Protein AF-A0A0F9VB77-F1 (afdb_monomer)

Foldseek 3Di:
DDPVPPDDDLDLEEEAEQVLPDDVVVCVVCVVSNVVNVHDYHYDHDHDPCGPVVVVQVVLVVDPVHDHDDDDQQNCADPVRHGPQDPVNVVCCLVVVPPLVVLVVCVVVVHADEQEADADDCVVDDVVRVVSLVSSVVSCVVSVHQYQSHLCVVQLPDPVQADPVSGHGDPVSVVSSCVSCCVRVVVSVPPD

Secondary structure (DSSP, 8-state):
--GGG--S---SEEEEETGGGS-THHHHHHHHHHHHTT-EEEEE----TTSHHHHHHHHHHT-TTS------GGG-B-TTS-BSS-HHHHHHHHHSSSHHHHHHHHHHTT---EEE--PPPGGG-HHHHHHHHHHHHHHHHHHT-EEES-TTTTTTT-GGGB-TTSSSB-TTTHHHHHHHHHHHHHHHH---

Mean predicted aligned error: 13.97 Å

Solvent-accessible surface area (backbone atoms only — not comparable to full-atom values): 11690 Å² total; per-residue (Å²): 135,68,76,91,70,69,78,67,89,82,54,51,61,48,77,36,73,45,44,48,77,47,70,70,62,59,52,68,65,46,48,59,50,22,61,75,60,73,30,50,75,46,76,51,61,70,60,61,79,86,38,71,36,32,54,49,53,57,49,31,71,74,31,91,93,40,88,69,84,86,84,48,70,94,67,43,54,45,99,87,69,46,58,74,65,42,73,63,55,56,48,46,55,60,60,67,51,52,58,60,59,51,50,52,54,38,48,75,71,70,44,87,56,73,47,75,32,64,81,65,69,73,93,70,38,69,72,56,40,50,54,54,44,51,49,48,53,50,52,26,61,74,70,72,40,46,72,43,71,50,50,52,67,94,33,74,84,39,70,90,23,30,37,98,84,66,78,46,70,32,81,78,23,49,63,55,35,47,63,59,42,41,80,66,49,49,75,71,66,66,82,121

Structure (mmCIF, N/CA/C/O backbone):
data_AF-A0A0F9VB77-F1
#
_entry.id   AF-A0A0F9VB77-F1
#
loop_
_atom_site.group_PDB
_atom_site.id
_atom_site.type_symbol
_atom_site.label_atom_id
_atom_site.label_alt_id
_atom_site.label_comp_id
_atom_site.label_asym_id
_atom_site.label_entity_id
_atom_site.label_seq_id
_atom_site.pdbx_PDB_ins_code
_atom_site.Cartn_x
_atom_site.Cartn_y
_atom_site.Cartn_z
_atom_site.occupancy
_atom_site.B_iso_or_equiv
_atom_site.auth_seq_id
_atom_site.auth_comp_id
_atom_site.auth_asym_id
_atom_site.auth_atom_id
_atom_site.pdbx_PDB_model_num
ATOM 1 N N . ASP A 1 1 ? -1.406 22.426 -48.520 1.00 52.97 1 ASP A N 1
ATOM 2 C CA . ASP A 1 1 ? -0.959 21.203 -47.827 1.00 52.97 1 ASP A CA 1
ATOM 3 C C . ASP A 1 1 ? -2.079 20.182 -47.782 1.00 52.97 1 ASP A C 1
ATOM 5 O O . ASP A 1 1 ? -3.185 20.521 -47.379 1.00 52.97 1 ASP A O 1
ATOM 9 N N . ASN A 1 2 ? -1.829 18.977 -48.301 1.00 48.00 2 ASN A N 1
ATOM 10 C CA . ASN A 1 2 ? -2.809 17.894 -48.367 1.00 48.00 2 ASN A CA 1
ATOM 11 C C . ASN A 1 2 ? -2.728 17.064 -47.078 1.00 48.00 2 ASN A C 1
ATOM 13 O O . ASN A 1 2 ? -1.786 16.291 -46.905 1.00 48.00 2 ASN A O 1
ATOM 17 N N . ILE A 1 3 ? -3.694 17.236 -46.175 1.00 57.00 3 ILE A N 1
ATOM 18 C CA . ILE A 1 3 ? -3.722 16.553 -44.874 1.00 57.00 3 ILE A CA 1
ATOM 19 C C . ILE A 1 3 ? -3.749 15.019 -45.007 1.00 57.00 3 ILE A C 1
ATOM 21 O O . ILE A 1 3 ? -3.210 14.326 -44.148 1.00 57.00 3 ILE A O 1
ATOM 25 N N . ASP A 1 4 ? -4.233 14.495 -46.139 1.00 55.38 4 ASP A N 1
ATOM 26 C CA . ASP A 1 4 ? -4.278 13.058 -46.437 1.00 55.38 4 ASP A CA 1
ATOM 27 C C . ASP A 1 4 ? -2.903 12.458 -46.800 1.00 55.38 4 ASP A C 1
ATOM 29 O O . ASP A 1 4 ? -2.774 11.248 -46.974 1.00 55.38 4 ASP A O 1
ATOM 33 N N . THR A 1 5 ? -1.851 13.284 -46.904 1.00 54.75 5 THR A N 1
ATOM 34 C CA . THR A 1 5 ? -0.459 12.830 -47.120 1.00 54.75 5 THR A CA 1
ATOM 35 C C . THR A 1 5 ? 0.353 12.693 -45.832 1.00 54.75 5 THR A C 1
ATOM 37 O O . THR A 1 5 ? 1.486 12.211 -45.873 1.00 54.75 5 THR A O 1
ATOM 40 N N . ILE A 1 6 ? -0.213 13.060 -44.678 1.00 51.28 6 ILE A N 1
ATOM 41 C CA . ILE A 1 6 ? 0.422 12.858 -43.371 1.00 51.28 6 ILE A CA 1
ATOM 42 C C . ILE A 1 6 ? 0.204 11.397 -42.953 1.00 51.28 6 ILE A C 1
ATOM 44 O O . ILE A 1 6 ? -0.645 11.076 -42.124 1.00 51.28 6 ILE A O 1
ATOM 48 N N . VAL A 1 7 ? 0.957 10.479 -43.558 1.00 56.72 7 VAL A N 1
ATOM 49 C CA . VAL A 1 7 ? 1.027 9.087 -43.099 1.00 56.72 7 VAL A CA 1
ATOM 50 C C . VAL A 1 7 ? 2.143 8.949 -42.070 1.00 56.72 7 VAL A C 1
ATOM 52 O O . VAL A 1 7 ? 3.323 9.042 -42.395 1.00 56.72 7 VAL A O 1
ATOM 55 N N . GLY A 1 8 ? 1.728 8.702 -40.825 1.00 63.09 8 GLY A N 1
ATOM 56 C CA . GLY A 1 8 ? 2.589 8.515 -39.660 1.00 63.09 8 GLY A CA 1
ATOM 57 C C . GLY A 1 8 ? 2.908 9.829 -38.951 1.00 63.09 8 GLY A C 1
ATOM 58 O O . GLY A 1 8 ? 3.544 10.721 -39.506 1.00 63.09 8 GLY A O 1
ATOM 59 N N . THR A 1 9 ? 2.519 9.947 -37.679 1.00 64.19 9 THR A N 1
ATOM 60 C CA . THR A 1 9 ? 3.229 10.863 -36.787 1.00 64.19 9 THR A CA 1
ATOM 61 C C . THR A 1 9 ? 4.680 10.396 -36.789 1.00 64.19 9 THR A C 1
ATOM 63 O O . THR A 1 9 ? 4.942 9.226 -36.518 1.00 64.19 9 THR A O 1
ATOM 66 N N . ASN A 1 10 ? 5.618 11.275 -37.148 1.00 78.25 10 ASN A N 1
ATOM 67 C CA . ASN A 1 10 ? 7.047 10.979 -37.092 1.00 78.25 10 ASN A CA 1
ATOM 68 C C . ASN A 1 10 ? 7.649 11.609 -35.829 1.00 78.25 10 ASN A C 1
ATOM 70 O O . ASN A 1 10 ? 8.340 12.626 -35.921 1.00 78.25 10 ASN A O 1
ATOM 74 N N . PRO A 1 11 ? 7.299 11.121 -34.622 1.00 88.06 11 PRO A N 1
ATOM 75 C CA . PRO A 1 11 ? 7.684 11.794 -33.403 1.00 88.06 11 PRO A CA 1
ATOM 76 C C . PRO A 1 11 ? 9.199 11.708 -33.209 1.00 88.06 11 PRO A C 1
ATOM 78 O O . PRO A 1 11 ? 9.821 10.655 -33.350 1.00 88.06 11 PRO A O 1
ATOM 81 N N . VAL A 1 12 ? 9.774 12.844 -32.833 1.00 92.62 12 VAL A N 1
ATOM 82 C CA . VAL A 1 12 ? 11.151 12.961 -32.330 1.00 92.62 12 VAL A CA 1
ATOM 83 C C . VAL A 1 12 ? 11.202 12.880 -30.799 1.00 92.62 12 VAL A C 1
ATOM 85 O O . VAL A 1 12 ? 12.278 12.905 -30.213 1.00 92.62 12 VAL A O 1
ATOM 88 N N . GLY A 1 13 ? 10.042 12.799 -30.140 1.00 94.69 13 GLY A N 1
ATOM 89 C CA . GLY A 1 13 ? 9.908 12.754 -28.689 1.00 94.69 13 GLY A CA 1
ATOM 90 C C . GLY A 1 13 ? 8.659 11.989 -28.261 1.00 94.69 13 GLY A C 1
ATOM 91 O O . GLY A 1 13 ? 7.612 12.111 -28.898 1.00 94.69 13 GLY A O 1
ATOM 92 N N . ALA A 1 14 ? 8.758 11.216 -27.180 1.00 94.69 14 ALA A N 1
ATOM 93 C CA . ALA A 1 14 ? 7.625 10.520 -26.573 1.00 94.69 14 ALA A CA 1
ATOM 94 C C . ALA A 1 14 ? 7.697 10.554 -25.041 1.00 94.69 14 ALA A C 1
ATOM 96 O O . ALA A 1 14 ? 8.754 10.332 -24.450 1.00 94.69 14 ALA A O 1
ATOM 97 N N . VAL A 1 15 ? 6.560 10.800 -24.389 1.00 96.31 15 VAL A N 1
ATOM 98 C CA . VAL A 1 15 ? 6.440 10.770 -22.925 1.00 96.31 15 VAL A CA 1
ATOM 99 C C . VAL A 1 15 ? 5.513 9.628 -22.527 1.00 96.31 15 VAL A C 1
ATOM 101 O O . VAL A 1 15 ? 4.335 9.614 -22.877 1.00 96.31 15 VAL A O 1
ATOM 104 N N . PHE A 1 16 ? 6.050 8.677 -21.773 1.00 95.88 16 PHE A N 1
ATOM 105 C CA . PHE A 1 16 ? 5.337 7.534 -21.220 1.00 95.88 16 PHE A CA 1
ATOM 106 C C . PHE A 1 16 ? 5.013 7.797 -19.748 1.00 95.88 16 PHE A C 1
ATOM 108 O O . PHE A 1 16 ? 5.711 7.331 -18.842 1.00 95.88 16 PHE A O 1
ATOM 115 N N . SER A 1 17 ? 3.936 8.550 -19.522 1.00 94.94 17 SER A N 1
ATOM 116 C CA . SER A 1 17 ? 3.429 8.824 -18.177 1.00 94.94 17 SER A CA 1
ATOM 117 C C . SER A 1 17 ? 2.747 7.605 -17.582 1.00 94.94 17 SER A C 1
ATOM 119 O O . SER A 1 17 ? 1.913 6.975 -18.227 1.00 94.94 17 SER A O 1
ATOM 121 N N . GLU A 1 18 ? 3.099 7.274 -16.344 1.00 94.19 18 GLU A N 1
ATOM 122 C CA . GLU A 1 18 ? 2.639 6.070 -15.655 1.00 94.19 18 GLU A CA 1
ATOM 123 C C . GLU A 1 18 ? 2.988 4.778 -16.409 1.00 94.19 18 GLU A C 1
ATOM 125 O O . GLU A 1 18 ? 2.216 3.822 -16.418 1.00 94.19 18 GLU A O 1
ATOM 130 N N . TYR A 1 19 ? 4.172 4.715 -17.036 1.00 95.25 19 TYR A N 1
ATOM 131 C CA . TYR A 1 19 ? 4.610 3.562 -17.840 1.00 95.25 19 TYR A CA 1
ATOM 132 C C . TYR A 1 19 ? 4.441 2.204 -17.135 1.00 95.25 19 TYR A C 1
ATOM 134 O O . TYR A 1 19 ? 4.106 1.212 -17.776 1.00 95.25 19 TYR A O 1
ATOM 142 N N . ALA A 1 20 ? 4.593 2.151 -15.807 1.00 93.56 20 ALA A N 1
ATOM 143 C CA . ALA A 1 20 ? 4.370 0.941 -15.011 1.00 93.56 20 ALA A CA 1
ATOM 144 C C . ALA A 1 20 ? 2.931 0.382 -15.083 1.00 93.56 20 ALA A C 1
ATOM 146 O O . ALA A 1 20 ? 2.729 -0.779 -14.727 1.00 93.56 20 ALA A O 1
ATOM 147 N N . LEU A 1 21 ? 1.953 1.182 -15.514 1.00 93.12 21 LEU A N 1
ATOM 148 C CA . LEU A 1 21 ? 0.550 0.800 -15.716 1.00 93.12 21 LEU A CA 1
ATOM 149 C C . LEU A 1 21 ? 0.207 0.549 -17.184 1.00 93.12 21 LEU A C 1
ATOM 151 O O . LEU A 1 21 ? -0.833 -0.032 -17.477 1.00 93.12 21 LEU A O 1
ATOM 155 N N . GLN A 1 22 ? 1.062 1.004 -18.095 1.00 92.62 22 GLN A N 1
ATOM 156 C CA . GLN A 1 22 ? 0.837 0.873 -19.524 1.00 92.62 22 GLN A CA 1
ATOM 157 C C . GLN A 1 22 ? 1.189 -0.527 -20.021 1.00 92.62 22 GLN A C 1
ATOM 159 O O . GLN A 1 22 ? 1.986 -1.249 -19.416 1.00 92.62 22 GLN A O 1
ATOM 164 N N . ASP A 1 23 ? 0.633 -0.877 -21.177 1.00 94.19 23 ASP A N 1
ATOM 165 C CA . ASP A 1 23 ? 1.086 -2.034 -21.934 1.00 94.19 23 ASP A CA 1
ATOM 166 C C . ASP A 1 23 ? 2.537 -1.804 -22.404 1.00 94.19 23 ASP A C 1
ATOM 168 O O . ASP A 1 23 ? 2.787 -0.864 -23.169 1.00 94.19 23 ASP A O 1
ATOM 172 N N . PRO A 1 24 ? 3.511 -2.636 -21.988 1.00 93.00 24 PRO A N 1
ATOM 173 C CA . PRO A 1 24 ? 4.910 -2.447 -22.363 1.00 93.00 24 PRO A CA 1
ATOM 174 C C . PRO A 1 24 ? 5.137 -2.472 -23.880 1.00 93.00 24 PRO A C 1
ATOM 176 O O . PRO A 1 24 ? 6.093 -1.849 -24.347 1.00 93.00 24 PRO A O 1
ATOM 179 N N . ARG A 1 25 ? 4.242 -3.110 -24.652 1.00 93.94 25 ARG A N 1
ATOM 180 C CA . ARG A 1 25 ? 4.312 -3.178 -26.120 1.00 93.94 25 ARG A CA 1
ATOM 181 C C . ARG A 1 25 ? 4.205 -1.807 -26.789 1.00 93.94 25 ARG A C 1
ATOM 183 O O . ARG A 1 25 ? 4.668 -1.647 -27.914 1.00 93.94 25 ARG A O 1
ATOM 190 N N . ALA A 1 26 ? 3.650 -0.802 -26.106 1.00 91.75 26 ALA A N 1
ATOM 191 C CA . ALA A 1 26 ? 3.642 0.572 -26.604 1.00 91.75 26 ALA A CA 1
ATOM 192 C C . ALA A 1 26 ? 5.070 1.094 -26.836 1.00 91.75 26 ALA A C 1
ATOM 194 O O . ALA A 1 26 ? 5.343 1.747 -27.843 1.00 91.75 26 ALA A O 1
ATOM 195 N N . TRP A 1 27 ? 6.008 0.751 -25.946 1.00 93.62 27 TRP A N 1
ATOM 196 C CA . TRP A 1 27 ? 7.412 1.095 -26.147 1.00 93.62 27 TRP A CA 1
ATOM 197 C C . TRP A 1 27 ? 8.035 0.296 -27.293 1.00 93.62 27 TRP A C 1
ATOM 199 O O . TRP A 1 27 ? 8.775 0.865 -28.088 1.00 93.62 27 TRP A O 1
ATOM 209 N N . ASP A 1 28 ? 7.699 -0.988 -27.440 1.00 92.00 28 ASP A N 1
ATOM 210 C CA . ASP A 1 28 ? 8.214 -1.809 -28.544 1.00 92.00 28 ASP A CA 1
ATOM 211 C C . ASP A 1 28 ? 7.829 -1.246 -29.917 1.00 92.00 28 ASP A C 1
ATOM 213 O O . ASP A 1 28 ? 8.640 -1.289 -30.844 1.00 92.00 28 ASP A O 1
ATOM 217 N N . PHE A 1 29 ? 6.631 -0.666 -30.025 1.00 90.88 29 PHE A N 1
ATOM 218 C CA . PHE A 1 29 ? 6.153 -0.001 -31.234 1.00 90.88 29 PHE A CA 1
ATOM 219 C C . PHE A 1 29 ? 6.844 1.350 -31.491 1.00 90.88 29 PHE A C 1
ATOM 221 O O . PHE A 1 29 ? 7.245 1.638 -32.616 1.00 90.88 29 PHE A O 1
ATOM 228 N N . ILE A 1 30 ? 7.022 2.175 -30.453 1.00 91.19 30 ILE A N 1
ATOM 229 C CA . ILE A 1 30 ? 7.567 3.539 -30.583 1.00 91.19 30 ILE A CA 1
ATOM 230 C C . ILE A 1 30 ? 9.100 3.564 -30.687 1.00 91.19 30 ILE A C 1
ATOM 232 O O . ILE A 1 30 ? 9.666 4.400 -31.392 1.00 91.19 30 ILE A O 1
ATOM 236 N N . ARG A 1 31 ? 9.798 2.638 -30.024 1.00 92.56 31 ARG A N 1
ATOM 237 C CA . ARG A 1 31 ? 11.266 2.561 -29.989 1.00 92.56 31 ARG A CA 1
ATOM 238 C C . ARG A 1 31 ? 11.949 2.583 -31.365 1.00 92.56 31 ARG A C 1
ATOM 240 O O . ARG A 1 31 ? 12.932 3.316 -3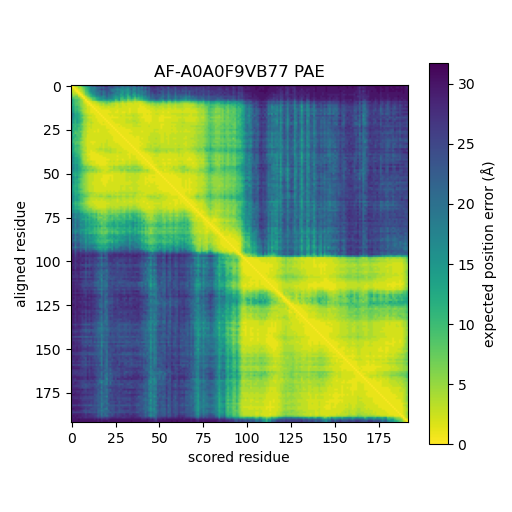1.487 1.00 92.56 31 ARG A O 1
ATOM 247 N N . PRO A 1 32 ? 11.529 1.802 -32.384 1.00 92.50 32 PRO A N 1
ATOM 248 C CA . PRO A 1 32 ? 12.167 1.863 -33.700 1.00 92.50 32 PRO A CA 1
ATOM 249 C C . PRO A 1 32 ? 12.003 3.234 -34.366 1.00 92.50 32 PRO A C 1
ATOM 251 O O . PRO A 1 32 ? 12.958 3.712 -34.967 1.00 92.50 32 PRO A O 1
ATOM 254 N N . ILE A 1 33 ? 10.856 3.898 -34.187 1.00 92.06 33 ILE A N 1
ATOM 255 C CA . ILE A 1 33 ? 10.596 5.241 -34.730 1.00 92.06 33 ILE A CA 1
ATOM 256 C C . ILE A 1 33 ? 11.533 6.265 -34.077 1.00 92.06 33 ILE A C 1
ATOM 258 O O . ILE A 1 33 ? 12.202 7.028 -34.766 1.00 92.06 33 ILE A O 1
ATOM 262 N N . MET A 1 34 ? 11.660 6.222 -32.745 1.00 93.19 34 MET A N 1
ATOM 263 C CA . MET A 1 34 ? 12.605 7.079 -32.015 1.00 93.19 34 MET A CA 1
ATOM 264 C C . MET A 1 34 ? 14.042 6.861 -32.478 1.00 93.19 34 MET A C 1
ATOM 266 O O . MET A 1 34 ? 14.789 7.818 -32.654 1.00 93.19 34 MET A O 1
ATOM 270 N N . ARG A 1 35 ? 14.437 5.601 -32.689 1.00 91.31 35 ARG A N 1
ATOM 271 C CA . ARG A 1 35 ? 15.789 5.265 -33.136 1.00 91.31 35 ARG A CA 1
ATOM 272 C C . ARG A 1 35 ? 16.089 5.827 -34.523 1.00 91.31 35 ARG A C 1
ATOM 274 O O . ARG A 1 35 ? 17.172 6.374 -34.699 1.00 91.31 35 ARG A O 1
ATOM 281 N N . GLU A 1 36 ? 15.165 5.676 -35.466 1.00 93.19 36 GLU A N 1
ATOM 282 C CA . GLU A 1 36 ? 15.333 6.180 -36.833 1.00 93.19 36 GLU A CA 1
ATOM 283 C C . GLU A 1 36 ? 15.418 7.709 -36.858 1.00 93.19 36 GLU A C 1
ATOM 285 O O . GLU A 1 36 ? 16.269 8.285 -37.528 1.00 93.19 36 GLU A O 1
ATOM 290 N N . ASN A 1 37 ? 14.600 8.371 -36.042 1.00 92.81 37 ASN A N 1
ATOM 291 C CA . ASN A 1 37 ? 14.535 9.829 -35.998 1.00 92.81 37 ASN A CA 1
ATOM 292 C C . ASN A 1 37 ? 15.631 10.494 -35.155 1.00 92.81 37 ASN A C 1
ATOM 294 O O . ASN A 1 37 ? 15.655 11.720 -35.062 1.00 92.81 37 ASN A O 1
ATOM 298 N N . GLY A 1 38 ? 16.481 9.723 -34.467 1.00 93.12 38 GLY A N 1
ATOM 299 C CA . GLY A 1 38 ? 17.362 10.270 -33.428 1.00 93.12 38 GLY A CA 1
ATOM 300 C C . GLY A 1 38 ? 16.587 10.949 -32.286 1.00 93.12 38 GLY A C 1
ATOM 301 O O . GLY A 1 38 ? 17.068 11.913 -31.694 1.00 93.12 38 GLY A O 1
ATOM 302 N N . GLY A 1 39 ? 15.368 10.478 -32.018 1.00 94.25 39 GLY A N 1
ATOM 303 C CA . GLY A 1 39 ? 14.450 11.034 -31.033 1.00 94.25 39 GLY A CA 1
ATOM 304 C C . GLY A 1 39 ? 14.727 10.595 -29.594 1.00 94.25 39 GLY A C 1
ATOM 305 O O . GLY A 1 39 ? 15.568 9.737 -29.319 1.00 94.25 39 GLY A O 1
ATOM 306 N N . TRP A 1 40 ? 13.981 11.176 -28.659 1.00 95.19 40 TRP A N 1
ATOM 307 C CA . TRP A 1 40 ? 14.097 10.925 -27.222 1.00 95.19 40 TRP A CA 1
ATOM 308 C C . TRP A 1 40 ? 12.818 10.329 -26.630 1.00 95.19 40 TRP A C 1
ATOM 310 O O . TRP A 1 40 ? 11.722 10.429 -27.181 1.00 95.19 40 TRP A O 1
ATOM 320 N N . SER A 1 41 ? 12.933 9.686 -25.470 1.00 96.00 41 SER A N 1
ATOM 321 C CA . SER A 1 41 ? 11.768 9.195 -24.731 1.00 96.00 41 SER A CA 1
ATOM 322 C C . SER A 1 41 ? 11.947 9.372 -23.230 1.00 96.00 41 SER A C 1
ATOM 324 O O . SER A 1 41 ? 13.027 9.117 -22.701 1.00 96.00 41 SER A O 1
ATOM 326 N N . ILE A 1 42 ? 10.881 9.801 -22.554 1.00 97.25 42 ILE A N 1
ATOM 327 C CA . ILE A 1 42 ? 10.823 9.978 -21.098 1.00 97.25 42 ILE A CA 1
ATOM 328 C C . ILE A 1 42 ? 9.840 8.965 -20.523 1.00 97.25 42 ILE A C 1
ATOM 330 O O . ILE A 1 42 ? 8.744 8.795 -21.052 1.00 97.25 42 ILE A O 1
ATOM 334 N N . PHE A 1 43 ? 10.218 8.326 -19.419 1.00 97.19 43 PHE A N 1
ATOM 335 C CA . PHE A 1 43 ? 9.378 7.374 -18.696 1.00 97.19 43 PHE A CA 1
ATOM 336 C C . PHE A 1 43 ? 9.242 7.841 -17.247 1.00 97.19 43 PHE A C 1
ATOM 338 O O . PHE A 1 43 ? 10.133 7.612 -16.432 1.00 97.19 43 PHE A O 1
ATOM 345 N N . ASN A 1 44 ? 8.133 8.499 -16.920 1.00 95.81 44 ASN A N 1
ATOM 346 C CA . ASN A 1 44 ? 7.825 8.960 -15.568 1.00 95.81 44 ASN A CA 1
ATOM 347 C C . ASN A 1 44 ? 6.803 8.012 -14.930 1.00 95.81 44 ASN A C 1
ATOM 349 O O . ASN A 1 44 ? 5.676 7.890 -15.405 1.00 95.81 44 ASN A O 1
ATOM 353 N N . PHE A 1 45 ? 7.199 7.290 -13.881 1.00 94.25 45 PHE A N 1
ATOM 354 C CA . PHE A 1 45 ? 6.337 6.298 -13.238 1.00 94.25 45 PHE A CA 1
ATOM 355 C C . PHE A 1 45 ? 6.828 5.920 -11.841 1.00 94.25 45 PHE A C 1
ATOM 357 O O . PHE A 1 45 ? 8.008 6.048 -11.518 1.00 94.25 45 PHE A O 1
ATOM 364 N N . THR A 1 46 ? 5.928 5.331 -11.054 1.00 91.69 46 THR A N 1
ATOM 365 C CA . THR A 1 46 ? 6.284 4.592 -9.835 1.00 91.69 46 THR A CA 1
ATOM 366 C C . THR A 1 46 ? 6.225 3.084 -10.112 1.00 91.69 46 THR A C 1
ATOM 368 O O . THR A 1 46 ? 5.183 2.593 -10.557 1.00 91.69 46 THR A O 1
ATOM 371 N N . PRO A 1 47 ? 7.305 2.305 -9.886 1.00 87.12 47 PRO A N 1
ATOM 372 C CA . PRO A 1 47 ? 7.261 0.856 -10.068 1.00 87.12 47 PRO A CA 1
ATOM 373 C C . PRO A 1 47 ? 6.196 0.199 -9.179 1.00 87.12 47 PRO A C 1
ATOM 375 O O . PRO A 1 47 ? 6.111 0.496 -7.988 1.00 87.12 47 PRO A O 1
ATOM 378 N N . ARG A 1 48 ? 5.429 -0.753 -9.727 1.00 83.12 48 ARG A N 1
ATOM 379 C CA . ARG A 1 48 ? 4.497 -1.588 -8.951 1.00 83.12 48 ARG A CA 1
ATOM 380 C C . ARG A 1 48 ? 5.057 -3.000 -8.818 1.00 83.12 48 ARG A C 1
ATOM 382 O O . ARG A 1 48 ? 5.087 -3.767 -9.781 1.00 83.12 48 ARG A O 1
ATOM 389 N N . GLY A 1 49 ? 5.539 -3.336 -7.623 1.00 87.88 49 GLY A N 1
ATOM 390 C CA . GLY A 1 49 ? 6.216 -4.610 -7.378 1.00 87.88 49 GLY A CA 1
ATOM 391 C C . GLY A 1 49 ? 7.431 -4.796 -8.297 1.00 87.88 49 GLY A C 1
ATOM 392 O O . GLY A 1 49 ? 8.246 -3.890 -8.448 1.00 87.88 49 GLY A O 1
ATOM 393 N N . ARG A 1 50 ? 7.555 -5.976 -8.922 1.00 92.19 50 ARG A N 1
ATOM 394 C CA . ARG A 1 50 ? 8.652 -6.328 -9.852 1.00 92.19 50 ARG A CA 1
ATOM 395 C C . ARG A 1 50 ? 8.207 -6.376 -11.326 1.00 92.19 50 ARG A C 1
ATOM 397 O O . ARG A 1 50 ? 8.684 -7.216 -12.092 1.00 92.19 50 ARG A O 1
ATOM 404 N N . ASN A 1 51 ? 7.269 -5.508 -11.712 1.00 90.94 51 ASN A N 1
ATOM 405 C CA . ASN A 1 51 ? 6.708 -5.449 -13.067 1.00 90.94 51 ASN A CA 1
ATOM 406 C C . ASN A 1 51 ? 7.695 -4.897 -14.128 1.00 90.94 51 ASN A C 1
ATOM 408 O O . ASN A 1 51 ? 8.887 -4.721 -13.869 1.00 90.94 51 ASN A O 1
ATOM 412 N N . HIS A 1 52 ? 7.220 -4.643 -15.354 1.00 94.31 52 HIS A N 1
ATOM 413 C CA . HIS A 1 52 ? 8.047 -4.121 -16.454 1.00 94.31 52 HIS A CA 1
ATOM 414 C C . HIS A 1 52 ? 8.654 -2.745 -16.156 1.00 94.31 52 HIS A C 1
ATOM 416 O O . HIS A 1 52 ? 9.821 -2.536 -16.477 1.00 94.31 52 HIS A O 1
ATOM 422 N N . GLY A 1 53 ? 7.930 -1.856 -15.468 1.00 95.19 53 GLY A N 1
ATOM 423 C CA . GLY A 1 53 ? 8.474 -0.579 -14.997 1.00 95.19 53 GLY A CA 1
ATOM 424 C C . GLY A 1 53 ? 9.670 -0.772 -14.058 1.00 95.19 53 GLY A C 1
ATOM 425 O O . GLY A 1 53 ? 10.721 -0.168 -14.257 1.00 95.19 53 GLY A O 1
ATOM 426 N N . TYR A 1 54 ? 9.570 -1.689 -13.086 1.00 94.50 54 TYR A N 1
ATOM 427 C CA . TYR A 1 54 ? 10.696 -2.038 -12.203 1.00 94.50 54 TYR A CA 1
ATOM 428 C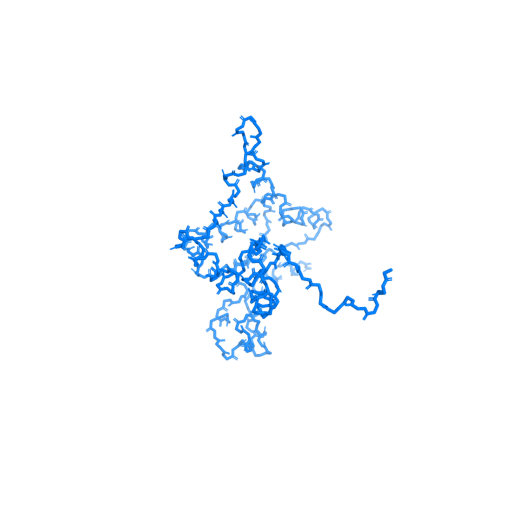 C . TYR A 1 54 ? 11.913 -2.567 -12.981 1.00 94.50 54 TYR A C 1
ATOM 430 O O . TYR A 1 54 ? 13.050 -2.172 -12.717 1.00 94.50 54 TYR A O 1
ATOM 438 N N . LYS A 1 55 ? 11.685 -3.443 -13.968 1.00 95.44 55 LYS A N 1
ATOM 439 C CA . LYS A 1 55 ? 12.756 -3.988 -14.821 1.00 95.44 55 LYS A CA 1
ATOM 440 C C . LYS A 1 55 ? 13.437 -2.892 -15.649 1.00 95.44 55 LYS A C 1
ATOM 442 O O . LYS A 1 55 ? 14.664 -2.884 -15.727 1.00 95.44 55 LYS A O 1
ATOM 447 N N . MET A 1 56 ? 12.665 -1.964 -16.220 1.00 95.12 56 MET A N 1
ATOM 448 C CA . MET A 1 56 ? 13.196 -0.822 -16.972 1.00 95.12 56 MET A CA 1
ATOM 449 C C . MET A 1 56 ? 14.014 0.110 -16.074 1.00 95.12 56 MET A C 1
ATOM 451 O O . MET A 1 56 ? 15.132 0.454 -16.444 1.00 95.12 56 MET A O 1
ATOM 455 N N . ALA A 1 57 ? 13.514 0.452 -14.882 1.00 94.88 57 ALA A N 1
ATOM 456 C CA . ALA A 1 57 ? 14.239 1.280 -13.918 1.00 94.88 57 ALA A CA 1
ATOM 457 C C . ALA A 1 57 ? 15.594 0.658 -13.529 1.00 94.88 57 ALA A C 1
ATOM 459 O O . ALA A 1 57 ? 16.618 1.333 -13.560 1.00 94.88 57 ALA A O 1
ATOM 460 N N . ASN A 1 58 ? 15.625 -0.650 -13.244 1.00 95.69 58 ASN A N 1
ATOM 461 C CA . ASN A 1 58 ? 16.870 -1.365 -12.940 1.00 95.69 58 ASN A CA 1
ATOM 462 C C . ASN A 1 58 ? 17.852 -1.402 -14.119 1.00 95.69 58 ASN A C 1
ATOM 464 O O . ASN A 1 58 ? 19.063 -1.358 -13.906 1.00 95.69 58 ASN A O 1
ATOM 468 N N . MET A 1 59 ? 17.345 -1.536 -15.349 1.00 96.00 59 MET A N 1
ATOM 469 C CA . MET A 1 59 ? 18.169 -1.477 -16.556 1.00 96.00 59 MET A CA 1
ATOM 470 C C . MET A 1 59 ? 18.762 -0.078 -16.727 1.00 96.00 59 MET A C 1
ATOM 472 O O . MET A 1 59 ? 19.977 0.035 -16.856 1.00 96.00 59 MET A O 1
ATOM 476 N N . ALA A 1 60 ? 17.930 0.966 -16.657 1.00 96.12 60 ALA A N 1
ATOM 477 C CA . ALA A 1 60 ? 18.352 2.355 -16.815 1.00 96.12 60 ALA A CA 1
ATOM 478 C C . ALA A 1 60 ? 19.392 2.750 -15.756 1.00 96.12 60 ALA A C 1
ATOM 480 O O . ALA A 1 60 ? 20.423 3.314 -16.096 1.00 96.12 60 ALA A O 1
ATOM 481 N N . GLN A 1 61 ? 19.195 2.343 -14.496 1.00 95.81 61 GLN A N 1
ATOM 482 C CA . GLN A 1 61 ? 20.152 2.589 -13.412 1.00 95.81 61 GLN A CA 1
ATOM 483 C C . GLN A 1 61 ? 21.554 2.015 -13.686 1.00 95.81 61 GLN A C 1
ATOM 485 O O . GLN A 1 61 ? 22.542 2.532 -13.173 1.00 95.81 61 GLN A O 1
ATOM 490 N N . ARG A 1 62 ? 21.652 0.922 -14.451 1.00 96.38 62 ARG A N 1
ATOM 491 C CA . ARG A 1 62 ? 22.914 0.218 -14.745 1.00 96.38 62 ARG A CA 1
ATOM 492 C C . ARG A 1 62 ? 23.449 0.518 -16.144 1.00 96.38 62 ARG A C 1
ATOM 494 O O . ARG A 1 62 ? 24.414 -0.113 -16.567 1.00 96.38 62 ARG A O 1
ATOM 501 N N . ASN A 1 63 ? 22.801 1.413 -16.881 1.00 95.81 63 ASN A N 1
ATOM 502 C CA . ASN A 1 63 ? 23.107 1.689 -18.272 1.00 95.81 63 ASN A CA 1
ATOM 503 C C . ASN A 1 63 ? 23.500 3.156 -18.431 1.00 95.81 63 ASN A C 1
ATOM 505 O O . ASN A 1 63 ? 22.641 4.027 -18.454 1.00 95.81 63 ASN A O 1
ATOM 509 N N . GLU A 1 64 ? 24.792 3.416 -18.620 1.00 94.44 64 GLU A N 1
ATOM 510 C CA . GLU A 1 64 ? 25.349 4.771 -18.771 1.00 94.44 64 GLU A CA 1
ATOM 511 C C . GLU A 1 64 ? 24.786 5.543 -19.975 1.00 94.44 64 GLU A C 1
ATOM 513 O O . GLU A 1 64 ? 24.910 6.762 -20.049 1.00 94.44 64 GLU A O 1
ATOM 518 N N . ARG A 1 65 ? 24.143 4.853 -20.928 1.00 92.81 65 ARG A N 1
ATOM 519 C CA . ARG A 1 65 ? 23.470 5.496 -22.065 1.00 92.81 65 ARG A CA 1
ATOM 520 C C . ARG A 1 65 ? 22.099 6.069 -21.709 1.00 92.81 65 ARG A C 1
ATOM 522 O O . ARG A 1 65 ? 21.510 6.753 -22.540 1.00 92.81 65 ARG A O 1
ATOM 529 N N . TRP A 1 66 ? 21.558 5.734 -20.541 1.00 95.25 66 TRP A N 1
ATOM 530 C CA . TRP A 1 66 ? 20.253 6.191 -20.085 1.00 95.25 66 TRP A CA 1
ATOM 531 C C . TRP A 1 66 ? 20.429 7.195 -18.955 1.00 95.25 66 TRP A C 1
ATOM 533 O O . TRP A 1 66 ? 21.133 6.941 -17.981 1.00 95.25 66 TRP A O 1
ATOM 543 N N . PHE A 1 67 ? 19.726 8.319 -19.056 1.00 95.31 67 PHE A N 1
ATOM 544 C CA . PHE A 1 67 ? 19.486 9.148 -17.886 1.00 95.31 67 PHE A CA 1
ATOM 545 C C . PHE A 1 67 ? 18.546 8.395 -16.936 1.00 95.31 67 PHE A C 1
ATOM 547 O O . PHE A 1 67 ? 17.515 7.865 -17.359 1.00 95.31 67 PHE A O 1
ATOM 554 N N . TYR A 1 68 ? 18.901 8.344 -15.655 1.00 95.38 68 TYR A N 1
ATOM 555 C CA . TYR A 1 68 ? 18.093 7.719 -14.617 1.00 95.38 68 TYR A CA 1
ATOM 556 C C . TYR A 1 68 ? 18.128 8.561 -13.350 1.00 95.38 68 TYR A C 1
ATOM 558 O O . TYR A 1 68 ? 19.195 8.843 -12.806 1.00 95.38 68 TYR A O 1
ATOM 566 N N . GLU A 1 69 ? 16.945 8.881 -12.839 1.00 93.94 69 GLU A N 1
ATOM 567 C CA . GLU A 1 69 ? 16.780 9.548 -11.560 1.00 93.94 69 GLU A CA 1
ATOM 568 C C . GLU A 1 69 ? 15.713 8.830 -10.732 1.00 93.94 69 GLU A C 1
ATOM 570 O O . GLU A 1 69 ? 14.653 8.449 -11.229 1.00 93.94 69 GLU A O 1
ATOM 575 N N . LYS A 1 70 ? 16.008 8.637 -9.443 1.00 91.75 70 LYS A N 1
ATOM 576 C CA . LYS A 1 70 ? 15.062 8.108 -8.462 1.00 91.75 70 LYS A CA 1
ATOM 577 C C . LYS A 1 70 ? 14.880 9.126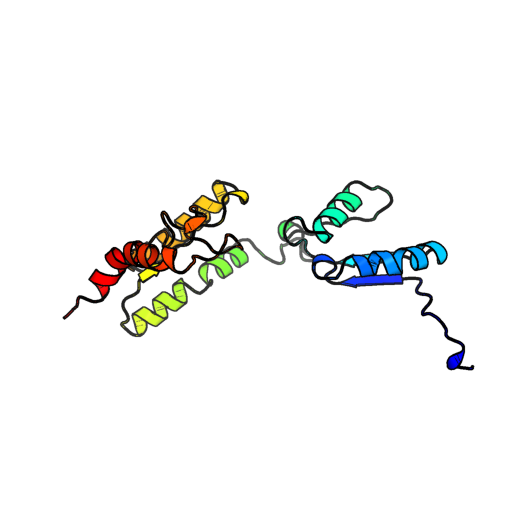 -7.349 1.00 91.75 70 LYS A C 1
ATOM 579 O O . LYS A 1 70 ? 15.721 9.221 -6.448 1.00 91.75 70 LYS A O 1
ATOM 584 N N . LEU A 1 71 ? 13.752 9.823 -7.407 1.00 87.31 71 LEU A N 1
ATOM 585 C CA . LEU A 1 71 ? 13.290 10.731 -6.369 1.00 87.31 71 LEU A CA 1
ATOM 586 C C . LEU A 1 71 ? 12.441 9.941 -5.376 1.00 87.31 71 LEU A C 1
ATOM 588 O O . LEU A 1 71 ? 11.377 9.421 -5.704 1.00 87.31 71 LEU A O 1
ATOM 592 N N . THR A 1 72 ? 12.965 9.780 -4.172 1.00 84.19 72 THR A N 1
ATOM 593 C CA . THR A 1 72 ? 12.234 9.228 -3.033 1.00 84.19 72 THR A CA 1
ATOM 594 C C . THR A 1 72 ? 11.742 10.375 -2.158 1.00 84.19 72 THR A C 1
ATOM 596 O O . THR A 1 72 ? 12.265 11.481 -2.256 1.00 84.19 72 THR A O 1
ATOM 599 N N . VAL A 1 73 ? 10.753 10.123 -1.297 1.00 80.19 73 VAL A N 1
ATOM 600 C CA . VAL A 1 73 ? 10.167 11.158 -0.424 1.00 80.19 73 VAL A CA 1
ATOM 601 C C . VAL A 1 73 ? 11.219 11.909 0.405 1.00 80.19 73 VAL A C 1
ATOM 603 O O . VAL A 1 73 ? 11.110 13.112 0.606 1.00 80.19 73 VAL A O 1
ATOM 606 N N . ASP A 1 74 ? 12.294 11.230 0.812 1.00 77.69 74 ASP A N 1
ATOM 607 C CA . ASP A 1 74 ? 13.425 11.809 1.544 1.00 77.69 74 ASP A CA 1
ATOM 608 C C . ASP A 1 74 ? 14.287 12.771 0.710 1.00 77.69 74 ASP A C 1
ATOM 610 O O . ASP A 1 74 ? 15.018 13.576 1.284 1.00 77.69 74 ASP A O 1
ATOM 614 N N . LYS A 1 75 ? 14.188 12.704 -0.621 1.00 80.75 75 LYS A N 1
ATOM 615 C CA . LYS A 1 75 ? 14.911 13.549 -1.583 1.00 80.75 75 LYS A CA 1
ATOM 616 C C . LYS A 1 75 ? 14.045 14.654 -2.183 1.00 80.75 75 LYS A C 1
ATOM 618 O O . LYS A 1 75 ? 14.555 15.482 -2.931 1.00 80.75 75 LYS A O 1
ATOM 623 N N . THR A 1 76 ? 12.748 14.668 -1.885 1.00 80.81 76 THR A N 1
ATOM 624 C CA . THR A 1 76 ? 11.821 15.699 -2.354 1.00 80.81 76 THR A CA 1
ATOM 625 C C . THR A 1 76 ? 11.837 16.866 -1.364 1.00 80.81 76 THR A C 1
ATOM 627 O O . THR A 1 76 ? 11.091 16.888 -0.381 1.00 80.81 76 THR A O 1
ATOM 630 N N . LEU A 1 77 ? 12.737 17.823 -1.611 1.00 85.62 77 LEU A N 1
ATOM 631 C CA . LEU A 1 77 ? 12.981 18.994 -0.763 1.00 85.62 77 LEU A CA 1
ATOM 632 C C . LEU A 1 77 ? 12.422 20.271 -1.397 1.00 85.62 77 LEU A C 1
ATOM 634 O O . LEU A 1 77 ? 12.425 20.407 -2.619 1.00 85.62 77 LEU A O 1
ATOM 638 N N . LYS A 1 78 ? 11.966 21.198 -0.557 1.00 85.00 78 LYS A N 1
ATOM 639 C CA . LYS A 1 78 ? 11.637 22.579 -0.914 1.00 85.00 78 LYS A CA 1
ATOM 640 C C . LYS A 1 78 ? 12.916 23.358 -1.233 1.00 85.00 78 LYS A C 1
ATOM 642 O O . LYS A 1 78 ? 14.019 22.920 -0.905 1.00 85.00 78 LYS A O 1
ATOM 647 N N . ASP A 1 79 ? 12.754 24.549 -1.804 1.00 90.31 79 ASP A N 1
ATOM 648 C CA . ASP A 1 79 ? 13.867 25.438 -2.172 1.00 90.31 79 ASP A CA 1
ATOM 649 C C . ASP A 1 79 ? 14.757 25.825 -0.975 1.00 90.31 79 ASP A C 1
ATOM 651 O O . ASP A 1 79 ? 15.940 26.110 -1.141 1.00 90.31 79 ASP A O 1
ATOM 655 N N . ASP A 1 80 ? 14.209 25.795 0.244 1.00 90.94 80 ASP A N 1
ATOM 656 C CA . ASP A 1 80 ? 14.921 26.061 1.500 1.00 90.94 80 ASP A CA 1
ATOM 657 C C . ASP A 1 80 ? 15.638 24.826 2.093 1.00 90.94 80 ASP A C 1
ATOM 659 O O . ASP A 1 80 ? 16.219 24.900 3.176 1.00 90.94 80 ASP A O 1
ATOM 663 N N . GLY A 1 81 ? 15.601 23.683 1.400 1.00 84.94 81 GLY A N 1
ATOM 664 C CA . GLY A 1 81 ? 16.206 22.423 1.833 1.00 84.94 81 GLY A CA 1
ATOM 665 C C . GLY A 1 81 ? 15.373 21.617 2.835 1.00 84.94 81 GLY A C 1
ATOM 666 O O . GLY A 1 81 ? 15.789 20.524 3.226 1.00 84.94 81 GLY A O 1
ATOM 667 N N . THR A 1 82 ? 14.196 22.100 3.244 1.00 85.19 82 THR A N 1
ATOM 668 C CA . THR A 1 82 ? 13.275 21.336 4.101 1.00 85.19 82 THR A CA 1
ATOM 669 C C . THR A 1 82 ? 12.477 20.314 3.289 1.00 85.19 82 THR A C 1
ATOM 671 O O . THR A 1 82 ? 12.284 20.465 2.085 1.00 85.19 82 THR A O 1
ATOM 674 N N . ARG A 1 83 ? 12.007 19.226 3.914 1.00 80.62 83 ARG A N 1
ATOM 675 C CA . ARG A 1 83 ? 11.213 18.201 3.210 1.00 80.62 83 ARG A CA 1
ATOM 676 C C . ARG A 1 83 ? 9.810 18.721 2.873 1.00 80.62 83 ARG A C 1
ATOM 678 O O . ARG A 1 83 ? 9.196 19.414 3.683 1.00 80.62 83 ARG A O 1
ATOM 685 N N . TYR A 1 84 ? 9.282 18.343 1.704 1.00 79.50 84 TYR A N 1
ATOM 686 C CA . TYR A 1 84 ? 7.869 18.583 1.363 1.00 79.50 84 TYR A CA 1
ATOM 687 C C . TYR A 1 84 ? 6.913 17.775 2.240 1.00 79.50 84 TYR A C 1
ATOM 689 O O . TYR A 1 84 ? 5.871 18.288 2.626 1.00 79.50 84 TYR A O 1
ATOM 697 N N . ILE A 1 85 ? 7.290 16.533 2.544 1.00 79.25 85 ILE A N 1
ATOM 698 C CA . ILE A 1 85 ? 6.590 15.650 3.472 1.00 79.25 85 ILE A CA 1
ATOM 699 C C . ILE A 1 85 ? 7.537 15.417 4.648 1.00 79.25 85 ILE A C 1
ATOM 701 O O . ILE A 1 85 ? 8.592 14.789 4.502 1.00 79.25 85 ILE A O 1
ATOM 705 N N . THR A 1 86 ? 7.197 15.981 5.800 1.00 81.31 86 THR A N 1
ATOM 706 C CA . THR A 1 86 ? 7.970 15.839 7.032 1.00 81.31 86 THR A CA 1
ATOM 707 C C . THR A 1 86 ? 7.666 14.507 7.718 1.00 81.31 86 THR A C 1
ATOM 709 O O . THR A 1 86 ? 6.682 13.834 7.418 1.00 81.31 86 THR A O 1
ATOM 712 N N . GLU A 1 87 ? 8.525 14.095 8.653 1.00 76.38 87 GLU A N 1
ATOM 713 C CA . GLU A 1 87 ? 8.242 12.918 9.490 1.00 76.38 87 GLU A CA 1
ATOM 714 C C . GLU A 1 87 ? 6.974 13.124 10.314 1.00 76.38 87 GLU A C 1
ATOM 716 O O . GLU A 1 87 ? 6.180 12.198 10.438 1.00 76.38 87 GLU A O 1
ATOM 721 N N . LYS A 1 88 ? 6.739 14.364 10.753 1.00 78.00 88 LYS A N 1
ATOM 722 C CA . LYS A 1 88 ? 5.509 14.766 11.418 1.00 78.00 88 LYS A CA 1
ATOM 723 C C . LYS A 1 88 ? 4.288 14.588 10.510 1.00 78.00 88 LYS A C 1
ATOM 725 O O . LYS A 1 88 ? 3.326 14.003 10.969 1.00 78.00 88 LYS A O 1
ATOM 730 N N . ASP A 1 89 ? 4.336 14.991 9.240 1.00 73.06 89 ASP A N 1
ATOM 731 C CA . ASP A 1 89 ? 3.204 14.794 8.312 1.00 73.06 89 ASP A CA 1
ATOM 732 C C . ASP A 1 89 ? 2.923 13.300 8.078 1.00 73.06 89 ASP A C 1
ATOM 734 O O . ASP A 1 89 ? 1.779 12.881 7.976 1.00 73.06 89 ASP A O 1
ATOM 738 N N . ILE A 1 90 ? 3.968 12.464 8.026 1.00 68.94 90 ILE A N 1
ATOM 739 C CA . ILE A 1 90 ? 3.821 11.002 7.920 1.00 68.94 90 ILE A CA 1
ATOM 740 C C . ILE A 1 90 ? 3.222 10.418 9.205 1.00 68.94 90 ILE A C 1
ATOM 742 O O . ILE A 1 90 ? 2.469 9.448 9.141 1.00 68.94 90 ILE A O 1
ATOM 746 N N . GLU A 1 91 ? 3.597 10.947 10.367 1.00 69.94 91 GLU A N 1
ATOM 747 C CA . GLU A 1 91 ? 3.053 10.545 11.665 1.00 69.94 91 GLU A CA 1
ATOM 748 C C . GLU A 1 91 ? 1.610 11.014 11.849 1.00 69.94 91 GLU A C 1
ATOM 750 O O . GLU A 1 91 ? 0.789 10.216 12.289 1.00 69.94 91 GLU A O 1
ATOM 755 N N . GLU A 1 92 ? 1.289 12.245 11.452 1.00 64.38 92 GLU A N 1
ATOM 756 C CA . GLU A 1 92 ? -0.062 12.805 11.448 1.00 64.38 92 GLU A CA 1
ATOM 757 C C . GLU A 1 92 ? -0.945 12.041 10.464 1.00 64.38 92 GLU A C 1
ATOM 759 O O . GLU A 1 92 ? -1.940 11.506 10.902 1.00 64.38 92 GLU A O 1
ATOM 764 N N . GLU A 1 93 ? -0.553 11.797 9.210 1.00 64.06 93 GLU A N 1
ATOM 765 C CA . GLU A 1 93 ? -1.331 10.950 8.280 1.00 64.06 93 GLU A CA 1
ATOM 766 C C . GLU A 1 93 ? -1.513 9.501 8.779 1.00 64.06 93 GLU A C 1
ATOM 768 O O . GLU A 1 93 ? -2.513 8.843 8.489 1.00 64.06 93 GLU A O 1
ATOM 773 N N . ARG A 1 94 ? -0.551 8.965 9.543 1.00 61.72 94 ARG A N 1
ATOM 774 C CA . ARG A 1 94 ? -0.688 7.646 10.187 1.00 61.72 94 ARG A CA 1
ATOM 775 C C . ARG A 1 94 ? -1.629 7.678 11.389 1.00 61.72 94 ARG A C 1
ATOM 777 O O . ARG A 1 94 ? -2.323 6.688 11.603 1.00 61.72 94 ARG A O 1
ATOM 784 N N . ALA A 1 95 ? -1.627 8.763 12.159 1.00 54.38 95 ALA A N 1
ATOM 785 C CA . ALA A 1 95 ? -2.498 8.971 13.315 1.00 54.38 95 ALA A CA 1
ATOM 786 C C . ALA A 1 95 ? -3.934 9.333 12.886 1.00 54.38 95 ALA A C 1
ATOM 788 O O . ALA A 1 95 ? -4.899 8.762 13.387 1.00 54.38 95 ALA A O 1
ATOM 789 N N . ASP A 1 96 ? -4.058 10.196 11.883 1.00 49.31 96 ASP A N 1
ATOM 790 C CA . ASP A 1 96 ? -5.281 10.616 11.195 1.00 49.31 96 ASP A CA 1
ATOM 791 C C . ASP A 1 96 ? -5.822 9.525 10.261 1.00 49.31 96 ASP A C 1
ATOM 793 O O . ASP A 1 96 ? -6.916 9.655 9.710 1.00 49.31 96 ASP A O 1
ATOM 797 N N . GLY A 1 97 ? -5.081 8.423 10.103 1.00 54.19 97 GLY A N 1
ATOM 798 C CA . GLY A 1 97 ? -5.399 7.245 9.304 1.00 54.19 97 GLY A CA 1
ATOM 799 C C . GLY A 1 97 ? -6.600 6.450 9.823 1.00 54.19 97 GLY A C 1
ATOM 800 O O . GLY A 1 97 ? -6.458 5.287 10.190 1.00 54.19 97 GLY A O 1
ATOM 801 N N . ASN A 1 98 ? -7.776 7.086 9.792 1.00 70.19 98 ASN A N 1
ATOM 802 C CA . ASN A 1 98 ? -9.171 6.638 9.853 1.00 70.19 98 ASN A CA 1
ATOM 803 C C . ASN A 1 98 ? -9.602 5.748 11.034 1.00 70.19 98 ASN A C 1
ATOM 805 O O . ASN A 1 98 ? -10.704 5.921 11.538 1.00 70.19 98 ASN A O 1
ATOM 809 N N . LEU A 1 99 ? -8.778 4.816 11.512 1.00 82.62 99 LEU A N 1
ATOM 810 C CA . LEU A 1 99 ? -9.158 3.850 12.545 1.00 82.62 99 LEU A CA 1
ATOM 811 C C . LEU A 1 99 ? -9.486 4.534 13.872 1.00 82.62 99 LEU A C 1
ATOM 813 O O . LEU A 1 99 ? -10.538 4.266 14.442 1.00 82.62 99 LEU A O 1
ATOM 817 N N . GLU A 1 100 ? -8.630 5.445 14.333 1.00 88.25 100 GLU A N 1
ATOM 818 C CA . GLU A 1 100 ? -8.846 6.191 15.577 1.00 88.25 100 GLU A CA 1
ATOM 819 C C . GLU A 1 100 ? -10.122 7.043 15.496 1.00 88.25 100 GLU A C 1
ATOM 821 O O . GLU A 1 100 ? -11.008 6.932 16.342 1.00 88.25 100 GLU A O 1
ATOM 826 N N . THR A 1 101 ? -10.293 7.802 14.410 1.00 87.31 101 THR A N 1
ATOM 827 C CA . THR A 1 101 ? -11.498 8.609 14.171 1.00 87.31 101 THR A CA 1
ATOM 828 C C . THR A 1 101 ? -12.767 7.758 14.044 1.00 87.31 101 THR A C 1
ATOM 830 O O . THR A 1 101 ? -13.806 8.127 14.590 1.00 87.31 101 THR A O 1
ATOM 833 N N . MET A 1 102 ? -12.715 6.611 13.359 1.00 89.31 102 MET A N 1
ATOM 834 C CA . MET A 1 102 ? -13.842 5.675 13.252 1.00 89.31 102 MET A CA 1
ATOM 835 C C . MET A 1 102 ? -14.206 5.082 14.615 1.00 89.31 102 MET A C 1
ATOM 837 O O . MET A 1 102 ? -15.392 4.985 14.931 1.00 89.31 102 MET A O 1
ATOM 841 N N . ILE A 1 103 ? -13.209 4.722 15.432 1.00 93.00 103 ILE A N 1
ATOM 842 C CA . ILE A 1 103 ? -13.420 4.248 16.805 1.00 93.00 103 ILE A CA 1
ATOM 843 C C . ILE A 1 103 ? -14.101 5.342 17.630 1.00 93.00 103 ILE A C 1
ATOM 845 O O . ILE A 1 103 ? -15.125 5.078 18.258 1.00 93.00 103 ILE A O 1
ATOM 849 N N . GLU A 1 104 ? -13.601 6.578 17.579 1.00 92.62 104 GLU A N 1
ATOM 850 C CA . GLU A 1 104 ? -14.202 7.710 18.287 1.00 92.62 104 GLU A CA 1
ATOM 851 C C . GLU A 1 104 ? -15.645 7.970 17.850 1.00 92.62 104 GLU A C 1
ATOM 853 O O . GLU A 1 104 ? -16.514 8.198 18.690 1.00 92.62 104 GLU A O 1
ATOM 858 N N . GLN A 1 105 ? -15.924 7.945 16.544 1.00 91.19 105 GLN A N 1
ATOM 859 C CA . GLN A 1 105 ? -17.274 8.129 16.010 1.00 91.19 105 GLN A CA 1
ATOM 860 C C . GLN A 1 105 ? -18.216 7.004 16.456 1.00 91.19 105 GLN A C 1
ATOM 862 O O . GLN A 1 105 ? -19.335 7.279 16.895 1.00 91.19 105 GLN A O 1
ATOM 867 N N . ALA A 1 106 ? -17.760 5.751 16.408 1.00 94.38 106 ALA A N 1
ATOM 868 C CA . ALA A 1 106 ? -18.528 4.598 16.863 1.00 94.38 106 ALA A CA 1
ATOM 869 C C . ALA A 1 106 ? -18.819 4.670 18.372 1.00 94.38 106 ALA A C 1
ATOM 871 O O . ALA A 1 106 ? -19.969 4.518 18.789 1.00 94.38 106 ALA A O 1
ATOM 872 N N . GLN A 1 107 ? -17.816 4.991 19.193 1.00 94.44 107 GLN A N 1
ATOM 873 C CA . GLN A 1 107 ? -17.980 5.156 20.639 1.00 94.44 107 GLN A CA 1
ATOM 874 C C . GLN A 1 107 ? -18.887 6.346 20.986 1.00 94.44 107 GLN A C 1
ATOM 876 O O . GLN A 1 107 ? -19.738 6.225 21.869 1.00 94.44 107 GLN A O 1
ATOM 881 N N . LYS A 1 108 ? -18.793 7.470 20.257 1.00 95.56 108 LYS A N 1
ATOM 882 C CA . LYS A 1 108 ? -19.735 8.604 20.373 1.00 95.56 108 LYS A CA 1
ATOM 883 C C . LYS A 1 108 ? -21.175 8.177 20.076 1.00 95.56 108 LYS A C 1
ATOM 885 O O . LYS A 1 108 ? -22.097 8.629 20.752 1.00 95.56 108 LYS A O 1
ATOM 890 N N . ALA A 1 109 ? -21.367 7.268 19.122 1.00 96.56 109 ALA A N 1
ATOM 891 C CA . ALA A 1 109 ? -22.656 6.646 18.821 1.00 96.56 109 ALA A CA 1
ATOM 892 C C . ALA A 1 109 ? -23.052 5.521 19.804 1.00 96.56 109 ALA A C 1
ATOM 894 O O . ALA A 1 109 ? -24.078 4.872 19.607 1.00 96.56 109 ALA A O 1
ATOM 895 N N . LYS A 1 110 ? -22.270 5.298 20.872 1.00 94.62 110 LYS A N 1
ATOM 896 C CA . LYS A 1 110 ? -22.437 4.225 21.869 1.00 94.62 110 LYS A CA 1
ATOM 897 C C . LYS A 1 110 ? -22.372 2.811 21.279 1.00 94.62 110 LYS A C 1
ATOM 899 O O . LYS A 1 110 ? -22.925 1.876 21.854 1.00 94.62 110 LYS A O 1
ATOM 904 N N . ALA A 1 111 ? -21.694 2.644 20.146 1.00 94.88 111 ALA A N 1
ATOM 905 C CA . ALA A 1 111 ? -21.418 1.335 19.582 1.00 94.88 111 ALA A CA 1
ATOM 906 C C . ALA A 1 111 ? -20.215 0.693 20.284 1.00 94.88 111 ALA A C 1
ATOM 908 O O . ALA A 1 111 ? -19.210 1.349 20.569 1.00 94.88 111 ALA A O 1
ATOM 909 N N . LYS A 1 112 ? -20.307 -0.615 20.527 1.00 95.31 112 LYS A N 1
ATOM 910 C CA . LYS A 1 112 ? -19.151 -1.429 20.904 1.00 95.31 112 LYS A CA 1
ATOM 911 C C . LYS A 1 112 ? -18.286 -1.667 19.674 1.00 95.31 112 LYS A C 1
ATOM 913 O O . LYS A 1 112 ? -18.810 -1.927 18.592 1.00 95.31 112 LYS A O 1
ATOM 918 N N . VAL A 1 113 ? -16.970 -1.600 19.847 1.00 96.12 113 VAL A N 1
ATOM 919 C CA . VAL A 1 113 ?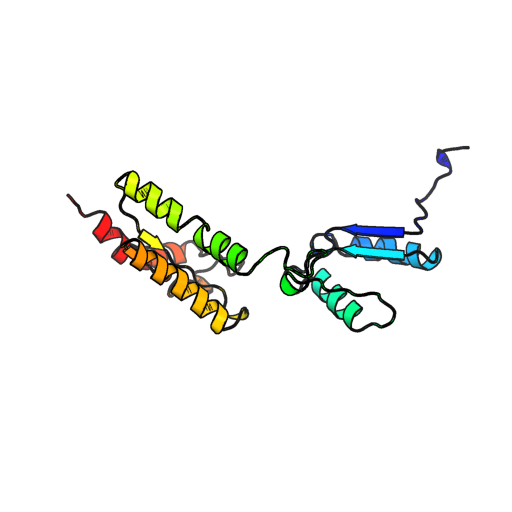 -16.013 -1.716 18.745 1.00 96.12 113 VAL A CA 1
ATOM 920 C C . VAL A 1 113 ? -15.124 -2.937 18.949 1.00 96.12 113 VAL A C 1
ATOM 922 O O . VAL A 1 113 ? -14.536 -3.113 20.016 1.00 96.12 113 VAL A O 1
ATOM 925 N N . LEU A 1 114 ? -15.023 -3.751 17.899 1.00 96.81 114 LEU A N 1
ATOM 926 C CA . LEU A 1 114 ? -13.991 -4.768 17.728 1.00 96.81 114 LEU A CA 1
ATOM 927 C C . LEU A 1 114 ? -13.033 -4.288 16.638 1.00 96.81 114 LEU A C 1
ATOM 929 O O . LEU A 1 114 ? -13.420 -4.199 15.472 1.00 96.81 114 LEU A O 1
ATOM 933 N N . LEU A 1 115 ? -11.792 -3.984 17.010 1.00 95.38 115 LEU A N 1
ATOM 934 C CA . LEU A 1 115 ? -10.733 -3.682 16.058 1.00 95.38 115 LEU A CA 1
ATOM 935 C C . LEU A 1 115 ? -10.113 -4.992 15.558 1.00 95.38 115 LEU A C 1
ATOM 937 O O . LEU A 1 115 ? -9.619 -5.796 16.348 1.00 95.38 115 LEU A O 1
ATOM 941 N N . ILE A 1 116 ? -10.126 -5.205 14.243 1.00 93.88 116 ILE A N 1
ATOM 942 C CA . ILE A 1 116 ? -9.509 -6.373 13.607 1.00 93.88 116 ILE A CA 1
ATOM 943 C C . ILE A 1 116 ? -8.170 -5.946 13.003 1.00 93.88 116 ILE A C 1
ATOM 945 O O . ILE A 1 116 ? -8.120 -5.136 12.079 1.00 93.88 116 ILE A O 1
ATOM 949 N N . GLY A 1 117 ? -7.087 -6.491 13.548 1.00 88.69 117 GLY A N 1
ATOM 950 C CA . GLY A 1 117 ? -5.727 -6.322 13.062 1.00 88.69 117 GLY A CA 1
ATOM 951 C C . GLY A 1 117 ? -5.473 -7.054 11.748 1.00 88.69 117 GLY A C 1
ATOM 952 O O . GLY A 1 117 ? -6.180 -7.992 11.366 1.00 88.69 117 GLY A O 1
ATOM 953 N N . ASN A 1 118 ? -4.429 -6.619 11.046 1.00 82.56 118 ASN A N 1
ATOM 954 C CA . ASN A 1 118 ? -4.035 -7.200 9.770 1.00 82.56 118 ASN A CA 1
ATOM 955 C C . ASN A 1 118 ? -2.531 -7.528 9.742 1.00 82.56 118 ASN A C 1
ATOM 957 O O . ASN A 1 118 ? -1.724 -6.860 10.387 1.00 82.56 118 ASN A O 1
ATOM 961 N N . ARG A 1 119 ? -2.150 -8.567 8.985 1.00 78.50 119 ARG A N 1
ATOM 962 C CA . ARG A 1 119 ? -0.756 -8.966 8.747 1.00 78.50 119 ARG A CA 1
ATOM 963 C C . ARG A 1 119 ? -0.308 -8.477 7.371 1.00 78.50 119 ARG A C 1
ATOM 965 O O . ARG A 1 119 ? -0.881 -8.874 6.362 1.00 78.50 119 ARG A O 1
ATOM 972 N N . ILE A 1 120 ? 0.774 -7.701 7.304 1.00 73.00 120 ILE A N 1
ATOM 973 C CA . ILE A 1 120 ? 1.443 -7.438 6.020 1.00 73.00 120 ILE A CA 1
ATOM 974 C C . ILE A 1 120 ? 2.279 -8.669 5.623 1.00 73.00 120 ILE A C 1
ATOM 976 O O . ILE A 1 120 ? 2.894 -9.290 6.497 1.00 73.00 120 ILE A O 1
ATOM 980 N N . PRO A 1 121 ? 2.337 -9.030 4.325 1.00 67.62 121 PRO A N 1
ATOM 981 C CA . PRO A 1 121 ? 3.185 -10.115 3.843 1.00 67.62 121 PRO A CA 1
ATOM 982 C C . PRO A 1 121 ? 4.658 -9.989 4.276 1.00 67.62 121 PRO A C 1
ATOM 984 O O . PRO A 1 121 ? 5.237 -8.903 4.328 1.00 67.62 121 PRO A O 1
ATOM 987 N N . GLN A 1 122 ? 5.305 -11.124 4.559 1.00 68.19 122 GLN A N 1
ATOM 988 C CA . GLN A 1 122 ? 6.662 -11.154 5.132 1.00 68.19 122 GLN A CA 1
ATOM 989 C C . GLN A 1 122 ? 7.767 -10.632 4.194 1.00 68.19 122 GLN A C 1
ATOM 991 O O . GLN A 1 122 ? 8.870 -10.322 4.644 1.00 68.19 122 GLN A O 1
ATOM 996 N N . ASN A 1 123 ? 7.488 -10.484 2.896 1.00 71.00 123 ASN A N 1
ATOM 997 C CA . ASN A 1 123 ? 8.436 -9.960 1.906 1.00 71.00 123 ASN A CA 1
ATOM 998 C C . ASN A 1 123 ? 8.790 -8.470 2.104 1.00 71.00 123 ASN A C 1
ATOM 1000 O O . ASN A 1 123 ? 9.712 -7.991 1.446 1.00 71.00 123 ASN A O 1
ATOM 1004 N N . TYR A 1 124 ? 8.108 -7.757 3.008 1.00 56.41 124 TYR A N 1
ATOM 1005 C CA . TYR A 1 124 ? 8.420 -6.373 3.395 1.00 56.41 124 TYR A CA 1
ATOM 1006 C C . TYR A 1 124 ? 9.438 -6.263 4.549 1.00 56.41 124 TYR A C 1
ATOM 1008 O O . TYR A 1 124 ? 9.863 -5.162 4.896 1.00 56.41 124 TYR A O 1
ATOM 1016 N N . GLY A 1 125 ? 9.878 -7.395 5.110 1.00 67.12 125 GLY A N 1
ATOM 1017 C CA . GLY A 1 125 ? 10.890 -7.458 6.165 1.00 67.12 125 GLY A CA 1
ATOM 1018 C C . GLY A 1 125 ? 10.318 -7.350 7.583 1.00 67.12 125 GLY A C 1
ATOM 1019 O O . GLY A 1 125 ? 9.389 -6.589 7.849 1.00 67.12 125 GLY A O 1
ATOM 1020 N N . LYS A 1 126 ? 10.928 -8.098 8.516 1.00 75.19 126 LYS A N 1
ATOM 1021 C CA . LYS A 1 126 ? 10.433 -8.304 9.891 1.00 75.19 126 LYS A CA 1
ATOM 1022 C C . LYS A 1 126 ? 10.145 -7.003 10.646 1.00 75.19 126 LYS A C 1
ATOM 1024 O O . LYS A 1 126 ? 9.108 -6.868 11.279 1.00 75.19 126 LYS A O 1
ATOM 1029 N N . ARG A 1 127 ? 11.047 -6.021 10.551 1.00 71.19 127 ARG A N 1
ATOM 1030 C CA . ARG A 1 127 ? 10.886 -4.732 11.241 1.00 71.19 127 ARG A CA 1
ATOM 1031 C C . ARG A 1 127 ? 9.594 -4.024 10.827 1.00 71.19 127 ARG A C 1
ATOM 10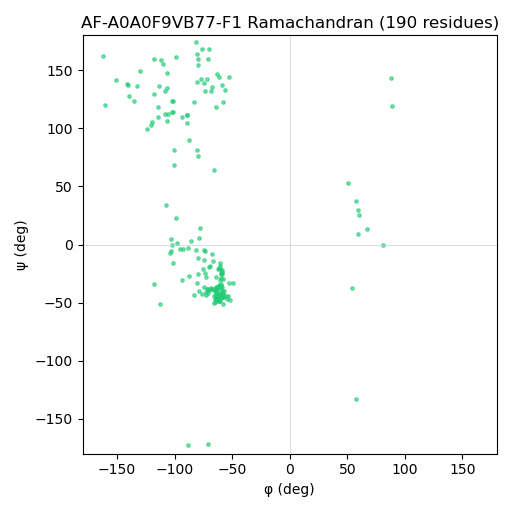33 O O . ARG A 1 127 ? 8.903 -3.482 11.678 1.00 71.19 127 ARG A O 1
ATOM 1040 N N . TYR A 1 128 ? 9.278 -4.030 9.534 1.00 65.12 128 TYR A N 1
ATOM 1041 C CA . TYR A 1 128 ? 8.091 -3.359 9.016 1.00 65.12 128 TYR A CA 1
ATOM 1042 C C . TYR A 1 128 ? 6.812 -4.115 9.382 1.00 65.12 128 TYR A C 1
ATOM 1044 O O . TYR A 1 128 ? 5.834 -3.497 9.792 1.00 65.12 128 TYR A O 1
ATOM 1052 N N . THR A 1 129 ? 6.836 -5.450 9.302 1.00 71.44 129 THR A N 1
ATOM 1053 C CA . THR A 1 129 ? 5.689 -6.267 9.711 1.00 71.44 129 THR A CA 1
ATOM 1054 C C . THR A 1 129 ? 5.390 -6.104 11.198 1.00 71.44 129 THR A C 1
ATOM 1056 O O . THR A 1 129 ? 4.234 -5.908 11.550 1.00 71.44 129 THR A O 1
ATOM 1059 N N . ASP A 1 130 ? 6.414 -6.106 12.057 1.00 76.25 130 ASP A N 1
ATOM 1060 C CA . ASP A 1 130 ? 6.250 -5.940 13.506 1.00 76.25 130 ASP A CA 1
ATOM 1061 C C . ASP A 1 130 ? 5.672 -4.563 13.851 1.00 76.25 130 ASP A C 1
ATOM 1063 O O . ASP A 1 130 ? 4.704 -4.478 14.598 1.00 76.25 130 ASP A O 1
ATOM 1067 N N . MET A 1 131 ? 6.203 -3.490 13.250 1.00 73.69 131 MET A N 1
ATOM 1068 C CA . MET A 1 131 ? 5.665 -2.138 13.447 1.00 73.69 131 MET A CA 1
ATOM 1069 C C . MET A 1 131 ? 4.182 -2.049 13.073 1.00 73.69 131 MET A C 1
ATOM 1071 O O . MET A 1 131 ? 3.411 -1.399 13.775 1.00 73.69 131 MET A O 1
ATOM 1075 N N . PHE A 1 132 ? 3.780 -2.709 11.984 1.00 75.25 132 PHE A N 1
ATOM 1076 C CA . PHE A 1 132 ? 2.385 -2.726 11.560 1.00 75.25 132 PHE A CA 1
ATOM 1077 C C . PHE A 1 132 ? 1.492 -3.508 12.532 1.00 75.25 132 PHE A C 1
ATOM 1079 O O . PHE A 1 132 ? 0.391 -3.054 12.815 1.00 75.25 132 PHE A O 1
ATOM 1086 N N . PHE A 1 133 ? 1.962 -4.624 13.103 1.00 78.75 133 PHE A N 1
ATOM 1087 C CA . PHE A 1 133 ? 1.221 -5.333 14.158 1.00 78.75 133 PHE A CA 1
ATOM 1088 C C . PHE A 1 133 ? 1.028 -4.491 15.407 1.00 78.75 133 PHE A C 1
ATOM 1090 O O . PHE A 1 133 ? -0.086 -4.386 15.919 1.00 78.75 133 PHE A O 1
ATOM 1097 N N . THR A 1 134 ? 2.115 -3.886 15.882 1.00 83.31 134 THR A N 1
ATOM 1098 C CA . THR A 1 134 ? 2.105 -3.095 17.111 1.00 83.31 134 THR A CA 1
ATOM 1099 C C . THR A 1 134 ? 1.207 -1.864 16.981 1.00 83.31 134 THR A C 1
ATOM 1101 O O . THR A 1 134 ? 0.622 -1.437 17.969 1.00 83.31 134 THR A O 1
ATOM 1104 N N . LEU A 1 135 ? 1.023 -1.319 15.772 1.00 85.12 135 LEU A N 1
ATOM 1105 C CA . LEU A 1 135 ? 0.111 -0.198 15.537 1.00 85.12 135 LEU A CA 1
ATOM 1106 C C . LEU A 1 135 ? -1.336 -0.515 15.953 1.00 85.12 135 LEU A C 1
ATOM 1108 O O . LEU A 1 135 ? -1.925 0.251 16.710 1.00 85.12 135 LEU A O 1
ATOM 1112 N N . TYR A 1 136 ? -1.903 -1.640 15.502 1.00 88.81 136 TYR A N 1
ATOM 1113 C CA . TYR A 1 136 ? -3.294 -1.995 15.828 1.00 88.81 136 TYR A CA 1
ATOM 1114 C C . TYR A 1 136 ? -3.478 -2.279 17.317 1.00 88.81 136 TYR A C 1
ATOM 1116 O O . TYR A 1 136 ? -4.471 -1.857 17.905 1.00 88.81 136 TYR A O 1
ATOM 1124 N N . GLU A 1 137 ? -2.506 -2.951 17.933 1.00 90.38 137 GLU A N 1
ATOM 1125 C CA . GLU A 1 137 ? -2.511 -3.216 19.371 1.00 90.38 137 GLU A CA 1
ATOM 1126 C C . GLU A 1 137 ? -2.461 -1.911 20.181 1.00 90.38 137 GLU A C 1
ATOM 1128 O O . GLU A 1 137 ? -3.253 -1.717 21.103 1.00 90.38 137 GLU A O 1
ATOM 1133 N N . ASN A 1 138 ? -1.592 -0.972 19.796 1.00 90.38 138 ASN A N 1
ATOM 1134 C CA . ASN A 1 138 ? -1.498 0.335 20.442 1.00 90.38 138 ASN A CA 1
ATOM 1135 C C . ASN A 1 138 ? -2.803 1.130 20.325 1.00 90.38 138 ASN A C 1
ATOM 1137 O O . ASN A 1 138 ? -3.242 1.715 21.315 1.00 90.38 138 ASN A O 1
ATOM 1141 N N . ILE A 1 139 ? -3.439 1.131 19.149 1.00 91.44 139 ILE A N 1
ATOM 1142 C CA . ILE A 1 139 ? -4.728 1.805 18.934 1.00 91.44 139 ILE A CA 1
ATOM 1143 C C . ILE A 1 139 ? -5.819 1.157 19.793 1.00 91.44 139 ILE A C 1
ATOM 1145 O O . ILE A 1 139 ? -6.560 1.864 20.477 1.00 91.44 139 ILE A O 1
ATOM 1149 N N . ALA A 1 140 ? -5.897 -0.177 19.810 1.00 93.81 140 ALA A N 1
ATOM 1150 C CA . ALA A 1 140 ? -6.882 -0.886 20.618 1.00 93.81 140 ALA A CA 1
ATOM 1151 C C . ALA A 1 140 ? -6.760 -0.549 22.109 1.00 93.81 140 ALA A C 1
ATOM 1153 O O . ALA A 1 140 ? -7.760 -0.246 22.762 1.00 93.81 140 ALA A O 1
ATOM 1154 N N . ASN A 1 141 ? -5.525 -0.533 22.619 1.00 94.06 141 ASN A N 1
ATOM 1155 C CA . ASN A 1 141 ? -5.225 -0.178 24.001 1.00 94.06 141 ASN A CA 1
ATOM 1156 C C . ASN A 1 141 ? -5.546 1.294 24.296 1.00 94.06 141 ASN A C 1
ATOM 1158 O O . ASN A 1 141 ? -6.168 1.589 25.315 1.00 94.06 141 ASN A O 1
ATOM 1162 N N . LYS A 1 142 ? -5.172 2.218 23.398 1.00 93.88 142 LYS A N 1
ATOM 1163 C CA . LYS A 1 142 ? -5.429 3.662 23.540 1.00 93.88 142 LYS A CA 1
ATOM 1164 C C . LYS A 1 142 ? -6.920 3.969 23.690 1.00 93.88 142 LYS A C 1
ATOM 1166 O O . LYS A 1 142 ? -7.287 4.788 24.528 1.00 93.88 142 LYS A O 1
ATOM 1171 N N . TYR A 1 143 ? -7.768 3.311 22.901 1.00 94.38 143 TYR A N 1
ATOM 1172 C CA . TYR A 1 143 ? -9.215 3.549 22.889 1.00 94.38 143 TYR A CA 1
ATOM 1173 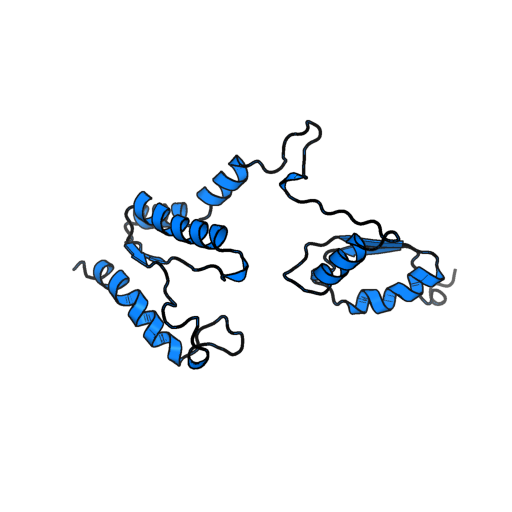C C . TYR A 1 143 ? -10.025 2.558 23.734 1.00 94.38 143 TYR A C 1
ATOM 1175 O O . TYR A 1 143 ? -11.253 2.665 23.782 1.00 94.38 143 TYR A O 1
ATOM 1183 N N . ASN A 1 144 ? -9.354 1.618 24.408 1.00 95.75 144 ASN A N 1
ATOM 1184 C CA . ASN A 1 144 ? -9.965 0.564 25.217 1.00 95.75 144 ASN A CA 1
ATOM 1185 C C . ASN A 1 144 ? -11.074 -0.196 24.461 1.00 95.75 144 ASN A C 1
ATOM 1187 O O . ASN A 1 144 ? -12.216 -0.294 24.916 1.00 95.75 144 ASN A O 1
ATOM 1191 N N . VAL A 1 145 ? -10.743 -0.693 23.267 1.00 96.44 145 VAL A N 1
ATOM 1192 C CA . VAL A 1 145 ? -11.647 -1.488 22.419 1.00 96.44 145 VAL A CA 1
ATOM 1193 C C . VAL A 1 145 ? -11.191 -2.942 22.352 1.00 96.44 145 VAL A C 1
ATOM 1195 O O . VAL A 1 145 ? -10.013 -3.243 22.539 1.00 96.44 145 VAL A O 1
ATOM 1198 N N . ALA A 1 146 ? -12.117 -3.862 22.069 1.00 96.75 146 ALA A N 1
ATOM 1199 C CA . ALA A 1 146 ? -11.753 -5.259 21.851 1.00 96.75 146 ALA A CA 1
ATOM 1200 C C . ALA A 1 146 ? -10.848 -5.385 20.616 1.00 96.75 146 ALA A C 1
ATOM 1202 O O . ALA A 1 146 ? -11.014 -4.644 19.644 1.00 96.75 146 ALA A O 1
ATOM 1203 N N . TYR A 1 147 ? -9.913 -6.336 20.641 1.00 95.94 147 TYR A N 1
ATOM 1204 C CA . TYR A 1 147 ? -8.894 -6.483 19.604 1.00 95.94 147 TYR A CA 1
ATOM 1205 C C . TYR A 1 147 ? -8.704 -7.935 19.177 1.00 95.94 147 TYR A C 1
ATOM 1207 O O . TYR A 1 147 ? -8.375 -8.787 19.999 1.00 95.94 147 TYR A O 1
ATOM 1215 N N . LEU A 1 148 ? -8.862 -8.190 17.877 1.00 95.94 148 LEU A N 1
ATOM 1216 C CA . LEU A 1 148 ? -8.503 -9.444 17.216 1.00 95.94 148 LEU A CA 1
ATOM 1217 C C . LEU A 1 148 ? -7.222 -9.218 16.395 1.00 95.94 148 LEU A C 1
ATOM 1219 O O . LEU A 1 148 ? -7.299 -8.522 15.386 1.00 95.94 148 LEU A O 1
ATOM 1223 N N . PRO A 1 149 ? -6.063 -9.806 16.748 1.00 92.44 149 PRO A N 1
ATOM 1224 C CA . PRO A 1 149 ? -4.804 -9.524 16.053 1.00 92.44 149 PRO A CA 1
ATOM 1225 C C . PRO A 1 149 ? -4.778 -9.906 14.570 1.00 92.44 149 PRO A C 1
ATOM 1227 O O . PRO A 1 149 ? -4.157 -9.209 13.766 1.00 92.44 149 PRO A O 1
ATOM 1230 N N . PHE A 1 150 ? -5.408 -11.026 14.199 1.00 93.00 150 PHE A N 1
ATOM 1231 C CA . PHE A 1 150 ? -5.477 -11.463 12.808 1.00 93.00 150 PHE A CA 1
ATOM 1232 C C . PHE A 1 150 ? -6.615 -12.458 12.558 1.00 93.00 150 PHE A C 1
ATOM 1234 O O . PHE A 1 150 ? -6.620 -13.557 13.097 1.00 93.00 150 PHE A O 1
ATOM 1241 N N . MET A 1 151 ? -7.555 -12.108 11.678 1.00 94.12 151 MET A N 1
ATOM 1242 C CA . MET A 1 151 ? -8.728 -12.951 11.395 1.00 94.12 151 MET A CA 1
ATOM 1243 C C . MET A 1 151 ? -8.444 -14.192 10.530 1.00 94.12 151 MET A C 1
ATOM 1245 O O . MET A 1 151 ? -9.227 -15.137 10.555 1.00 94.12 151 MET A O 1
ATOM 1249 N N . LEU A 1 152 ? -7.349 -14.209 9.759 1.00 93.31 152 LEU A N 1
ATOM 1250 C CA . LEU A 1 152 ? -7.008 -15.318 8.849 1.00 93.31 152 LEU A CA 1
ATOM 1251 C C . LEU A 1 152 ? -5.970 -16.282 9.445 1.00 93.31 152 LEU A C 1
ATOM 1253 O O . LEU A 1 152 ? -5.244 -16.957 8.705 1.00 93.31 152 LEU A O 1
ATOM 1257 N N . GLU A 1 153 ? -5.855 -16.329 10.771 1.00 91.19 153 GLU A N 1
ATOM 1258 C CA . GLU A 1 153 ? -5.016 -17.310 11.455 1.00 91.19 153 GLU A CA 1
ATOM 1259 C C . GLU A 1 153 ? -5.426 -18.736 11.052 1.00 91.19 153 GLU A C 1
ATOM 1261 O O . GLU A 1 153 ? -6.611 -19.050 10.963 1.00 91.19 153 GLU A O 1
ATOM 1266 N N . ASN A 1 154 ? -4.438 -19.577 10.721 1.00 91.44 154 ASN A N 1
ATOM 1267 C CA . ASN A 1 154 ? -4.618 -20.927 10.161 1.00 91.44 154 ASN A CA 1
ATOM 1268 C C . ASN A 1 154 ? -5.390 -21.013 8.824 1.00 91.44 154 ASN A C 1
ATOM 1270 O O . ASN A 1 154 ? -5.677 -22.113 8.367 1.00 91.44 154 ASN A O 1
ATOM 1274 N N . VAL A 1 155 ? -5.674 -19.881 8.165 1.00 93.62 155 VAL A N 1
ATOM 1275 C CA . VAL A 1 155 ? -6.343 -19.829 6.850 1.00 93.62 155 VAL A CA 1
ATOM 1276 C C . VAL A 1 155 ? -5.394 -19.314 5.769 1.00 93.62 155 VAL A C 1
ATOM 1278 O O . VAL A 1 155 ? -5.202 -19.967 4.751 1.00 93.62 155 VAL A O 1
ATOM 1281 N N . ALA A 1 156 ? -4.732 -18.174 6.002 1.00 89.69 156 ALA A N 1
ATOM 1282 C CA . ALA A 1 156 ? -3.990 -17.444 4.963 1.00 89.69 156 ALA A CA 1
ATOM 1283 C C . ALA A 1 156 ? -2.824 -18.215 4.307 1.00 89.69 156 ALA A C 1
ATOM 1285 O O . ALA A 1 156 ? -2.369 -17.832 3.232 1.00 89.69 156 ALA A O 1
ATOM 1286 N N . LEU A 1 157 ? -2.304 -19.262 4.957 1.00 89.00 157 LEU A N 1
ATOM 1287 C CA . LEU A 1 157 ? -1.186 -20.072 4.453 1.00 89.00 157 LEU A CA 1
ATOM 1288 C C . LEU A 1 157 ? -1.623 -21.436 3.899 1.00 89.00 157 LEU A C 1
ATOM 1290 O O . LEU A 1 157 ? -0.795 -22.141 3.319 1.00 89.00 157 LEU A O 1
ATOM 1294 N N . ASP A 1 158 ? -2.894 -21.807 4.056 1.00 93.31 158 ASP A N 1
ATOM 1295 C CA . ASP A 1 158 ? -3.426 -23.063 3.540 1.00 93.31 158 ASP A CA 1
ATOM 1296 C C . ASP A 1 158 ? -4.037 -22.846 2.153 1.00 93.31 158 ASP A C 1
ATOM 1298 O O . ASP A 1 158 ? -5.101 -22.251 1.992 1.00 93.31 158 ASP A O 1
ATOM 1302 N N . LYS A 1 159 ? -3.370 -23.376 1.125 1.00 93.75 159 LYS A N 1
ATOM 1303 C CA . LYS A 1 159 ? -3.828 -23.266 -0.265 1.00 93.75 159 LYS A CA 1
ATOM 1304 C C . LYS A 1 159 ? -5.209 -23.881 -0.494 1.00 93.75 159 LYS A C 1
ATOM 1306 O O . LYS A 1 159 ? -5.908 -23.420 -1.387 1.00 93.75 159 LYS A O 1
ATOM 1311 N N . ALA A 1 160 ? -5.607 -24.892 0.281 1.00 96.38 160 ALA A N 1
ATOM 1312 C CA . ALA A 1 160 ? -6.925 -25.508 0.151 1.00 96.38 160 ALA A CA 1
ATOM 1313 C C . ALA A 1 160 ? -8.055 -24.582 0.630 1.00 96.38 160 ALA A C 1
ATOM 1315 O O . ALA A 1 160 ? -9.207 -24.773 0.242 1.00 96.38 160 ALA A O 1
ATOM 1316 N N . LEU A 1 161 ? -7.730 -23.567 1.436 1.00 96.69 161 LEU A N 1
ATOM 1317 C CA . LEU A 1 161 ? -8.673 -22.599 2.000 1.00 96.69 161 LEU A CA 1
ATOM 1318 C C . LEU A 1 161 ? -8.653 -21.244 1.277 1.00 96.69 161 LEU A C 1
ATOM 1320 O O . LEU A 1 161 ? -9.419 -20.348 1.635 1.00 96.69 161 LEU A O 1
ATOM 1324 N N . MET A 1 162 ? -7.813 -21.091 0.250 1.00 95.75 162 MET A N 1
ATOM 1325 C CA . MET A 1 162 ? -7.640 -19.857 -0.518 1.00 95.75 162 MET A CA 1
ATOM 1326 C C . MET A 1 162 ? -8.169 -20.006 -1.951 1.00 95.75 162 MET A C 1
ATOM 1328 O O . MET A 1 162 ? -8.355 -21.110 -2.463 1.00 95.75 162 MET A O 1
ATOM 1332 N N . GLN A 1 163 ? -8.466 -18.878 -2.586 1.00 94.94 163 GLN A N 1
ATOM 1333 C CA . GLN A 1 163 ? -8.761 -18.772 -4.012 1.00 94.94 163 GLN A CA 1
ATOM 1334 C C . GLN A 1 163 ? -7.463 -18.857 -4.828 1.00 94.94 163 GLN A C 1
ATOM 1336 O O . GLN A 1 163 ? -6.363 -18.737 -4.285 1.00 94.94 163 GLN A O 1
ATOM 1341 N N . ASP A 1 164 ? -7.589 -19.021 -6.147 1.00 91.88 164 ASP A N 1
ATOM 1342 C CA . ASP A 1 164 ? -6.449 -19.173 -7.066 1.00 91.88 164 ASP A CA 1
ATOM 1343 C C . ASP A 1 164 ? -5.474 -17.982 -7.044 1.00 91.88 164 ASP A C 1
ATOM 1345 O O . ASP A 1 164 ? -4.303 -18.126 -7.398 1.00 91.88 164 ASP A O 1
ATOM 1349 N N . ASP A 1 165 ? -5.931 -16.806 -6.604 1.00 88.12 165 ASP A N 1
ATOM 1350 C CA . ASP A 1 165 ? -5.090 -15.619 -6.445 1.00 88.12 165 ASP A CA 1
ATOM 1351 C C . ASP A 1 165 ? -4.157 -15.667 -5.223 1.00 88.12 165 ASP A C 1
ATOM 1353 O O . ASP A 1 165 ? -3.230 -14.859 -5.126 1.00 88.12 165 ASP A O 1
ATOM 1357 N N . GLY A 1 166 ? -4.374 -16.611 -4.302 1.00 84.94 166 GLY A N 1
ATOM 1358 C CA . GLY A 1 166 ? -3.602 -16.763 -3.071 1.00 84.94 166 GLY A CA 1
ATOM 1359 C C . GLY A 1 166 ? -3.771 -15.621 -2.064 1.00 84.94 166 GLY A C 1
ATOM 1360 O O . GLY A 1 166 ? -2.973 -15.524 -1.133 1.00 84.94 166 GLY A O 1
ATOM 1361 N N . LEU A 1 167 ? -4.773 -14.754 -2.241 1.00 84.88 167 LEU A N 1
ATOM 1362 C CA . LEU A 1 167 ? -5.031 -13.578 -1.403 1.00 84.88 167 LEU A CA 1
ATOM 1363 C C . LEU A 1 167 ? -6.382 -13.645 -0.695 1.00 84.88 167 LEU A C 1
ATOM 1365 O O . LEU A 1 167 ? -6.492 -13.180 0.439 1.00 84.88 167 LEU A O 1
ATOM 1369 N N . HIS A 1 168 ? -7.393 -14.240 -1.328 1.00 91.06 168 HIS A N 1
ATOM 1370 C CA . HIS A 1 168 ? -8.739 -14.301 -0.767 1.00 91.06 168 HIS A CA 1
ATOM 1371 C C . HIS A 1 168 ? -9.083 -15.708 -0.270 1.00 91.06 168 HIS A C 1
ATOM 1373 O O . HIS A 1 168 ? -8.869 -16.676 -0.997 1.00 91.06 168 HIS A O 1
ATOM 1379 N N . PRO A 1 169 ? -9.664 -15.856 0.932 1.00 94.25 169 PRO A N 1
ATOM 1380 C CA . PRO A 1 169 ? -10.216 -17.130 1.373 1.00 94.25 169 PRO A CA 1
ATOM 1381 C C . PRO A 1 169 ? -11.357 -17.602 0.466 1.00 94.25 169 PRO A C 1
ATOM 1383 O O . PRO A 1 169 ? -12.163 -16.806 -0.030 1.00 94.25 169 PRO A O 1
ATOM 1386 N N . ASN A 1 170 ? -11.446 -18.910 0.256 1.00 96.94 170 ASN A N 1
ATOM 1387 C CA . ASN A 1 170 ? -12.541 -19.536 -0.476 1.00 96.94 170 ASN A CA 1
ATOM 1388 C C . ASN A 1 170 ? -13.712 -19.879 0.469 1.00 96.94 170 ASN A C 1
ATOM 1390 O O . ASN A 1 170 ? -13.726 -19.480 1.635 1.00 96.94 170 ASN A O 1
ATOM 1394 N N . LYS A 1 171 ? -14.715 -20.603 -0.042 1.00 97.31 171 LYS A N 1
ATOM 1395 C CA . LYS A 1 171 ? -15.903 -21.015 0.723 1.00 97.31 171 LYS A CA 1
ATOM 1396 C C . LYS A 1 171 ? -15.553 -21.857 1.958 1.00 97.31 171 LYS A C 1
ATOM 1398 O O . LYS A 1 171 ? -16.155 -21.644 3.006 1.00 97.31 171 LYS A O 1
ATOM 1403 N N . GLU A 1 172 ? -14.590 -22.766 1.841 1.00 96.50 172 GLU A N 1
ATOM 1404 C CA . GLU A 1 172 ? -14.170 -23.666 2.924 1.00 96.50 172 GLU A CA 1
ATOM 1405 C C . GLU A 1 172 ? -13.352 -22.935 3.999 1.00 96.50 172 GLU A C 1
ATOM 1407 O O . GLU A 1 172 ? -13.356 -23.336 5.159 1.00 96.50 172 GLU A O 1
ATOM 1412 N N . GLY A 1 173 ? -12.703 -21.817 3.651 1.00 96.31 173 GLY A N 1
ATOM 1413 C CA . GLY A 1 173 ? -12.018 -20.951 4.616 1.00 96.31 173 GLY A CA 1
ATOM 1414 C C . GLY A 1 173 ? -12.963 -20.132 5.507 1.00 96.31 173 GLY A C 1
ATOM 1415 O O . GLY A 1 173 ? -12.613 -19.821 6.644 1.00 96.31 173 GLY A O 1
ATOM 1416 N N . GLN A 1 174 ? -14.174 -19.798 5.038 1.00 96.31 174 GLN A N 1
ATOM 1417 C CA . GLN A 1 174 ? -15.091 -18.893 5.758 1.00 96.31 174 GLN A CA 1
ATOM 1418 C C . GLN A 1 174 ? -15.473 -19.369 7.176 1.00 96.31 174 GLN A C 1
ATOM 1420 O O . GLN A 1 174 ? -15.442 -18.546 8.095 1.00 96.31 174 GLN A O 1
ATOM 1425 N N . PRO A 1 175 ? -15.800 -20.657 7.421 1.00 96.69 175 PRO A N 1
ATOM 1426 C CA . PRO A 1 175 ? -16.125 -21.131 8.768 1.00 96.69 175 PRO A CA 1
ATOM 1427 C C . PRO A 1 175 ? -14.974 -20.971 9.769 1.00 96.69 175 PRO A C 1
ATOM 1429 O O . PRO A 1 175 ? -15.221 -20.655 10.930 1.00 96.69 175 PRO A O 1
ATOM 1432 N N . LEU A 1 176 ? -13.723 -21.143 9.331 1.00 96.69 176 LEU A N 1
ATOM 1433 C CA . LEU A 1 176 ? -12.543 -20.969 10.187 1.00 96.69 176 LEU A CA 1
ATOM 1434 C C . LEU A 1 176 ? -12.313 -19.496 10.532 1.00 96.69 176 LEU A C 1
ATOM 1436 O O . LEU A 1 176 ? -12.013 -19.164 11.675 1.00 96.69 176 LEU A O 1
ATOM 1440 N N . ILE A 1 177 ? -12.548 -18.595 9.576 1.00 96.38 177 ILE A N 1
ATOM 1441 C CA . ILE A 1 177 ? -12.512 -17.148 9.830 1.00 96.38 177 ILE A CA 1
ATOM 1442 C C . ILE A 1 177 ? -13.536 -16.769 10.904 1.00 96.38 177 ILE A C 1
ATOM 1444 O O . ILE A 1 177 ? -13.218 -16.010 11.819 1.00 96.38 177 ILE A O 1
ATOM 1448 N N . LEU A 1 178 ? -14.752 -17.324 10.839 1.00 95.62 178 LEU A N 1
ATOM 1449 C CA . LEU A 1 178 ? -15.757 -17.106 11.877 1.00 95.62 178 LEU A CA 1
ATOM 1450 C C . LEU A 1 178 ? -15.285 -17.631 13.240 1.00 95.62 178 LEU A C 1
ATOM 1452 O O . LEU A 1 178 ? -15.440 -16.922 14.228 1.00 95.62 178 LEU A O 1
ATOM 1456 N N . GLN A 1 179 ? -14.682 -18.822 13.302 1.00 96.44 179 GLN A N 1
ATOM 1457 C CA . GLN A 1 179 ? -14.127 -19.372 14.548 1.00 96.44 179 GLN A CA 1
ATOM 1458 C C . GLN A 1 179 ? -13.039 -18.477 15.154 1.00 96.44 179 GLN A C 1
ATOM 1460 O O . GLN A 1 179 ? -12.967 -18.367 16.375 1.00 96.44 179 GLN A O 1
ATOM 1465 N N . ASN A 1 180 ? -12.248 -17.793 14.324 1.00 96.44 180 ASN A N 1
ATOM 1466 C CA . ASN A 1 180 ? -11.243 -16.834 14.787 1.00 96.44 180 ASN A CA 1
ATOM 1467 C C . ASN A 1 180 ? -11.877 -15.540 15.326 1.00 96.44 180 ASN A C 1
ATOM 1469 O O . ASN A 1 180 ? -11.396 -14.973 16.304 1.00 96.44 180 ASN A O 1
ATOM 1473 N N . ILE A 1 181 ? -12.956 -15.057 14.700 1.00 96.69 181 ILE A N 1
ATOM 1474 C CA . ILE A 1 181 ? -13.625 -13.803 15.088 1.00 96.69 181 ILE A CA 1
ATOM 1475 C C . ILE A 1 181 ? -14.517 -13.989 16.319 1.00 96.69 181 ILE A C 1
ATOM 1477 O O . ILE A 1 181 ? -14.578 -13.114 17.186 1.00 96.69 181 ILE A O 1
ATOM 1481 N N . TRP A 1 182 ? -15.229 -15.112 16.393 1.00 96.38 182 TRP A N 1
ATOM 1482 C CA . TRP A 1 182 ? -16.321 -15.328 17.338 1.00 96.38 182 TRP A CA 1
ATOM 1483 C C . TRP A 1 182 ? -15.946 -15.110 18.816 1.00 96.38 182 TRP A C 1
ATOM 1485 O O . TRP A 1 182 ? -16.689 -14.390 19.485 1.00 96.38 182 TRP A O 1
ATOM 1495 N N . PRO A 1 183 ? -14.795 -15.595 19.333 1.00 96.12 183 PRO A N 1
ATOM 1496 C CA . PRO A 1 183 ? -14.394 -15.377 20.727 1.00 96.12 183 PRO A CA 1
ATOM 1497 C C . PRO A 1 183 ? -14.231 -13.901 21.115 1.00 96.12 183 PRO A C 1
ATOM 1499 O O . PRO A 1 183 ? -14.368 -13.557 22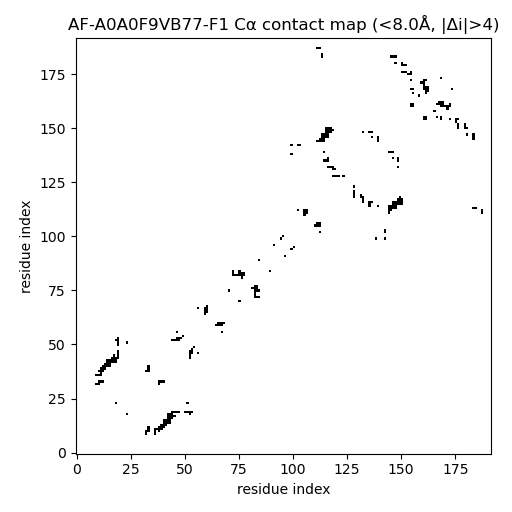.285 1.00 96.12 183 PRO A O 1
ATOM 1502 N N . TYR A 1 184 ? -13.949 -13.030 20.142 1.00 95.88 184 TYR A N 1
ATOM 1503 C CA . TYR A 1 184 ? -13.770 -11.592 20.351 1.00 95.88 184 TYR A CA 1
ATOM 1504 C C . TYR A 1 184 ? -15.061 -10.804 20.124 1.00 95.88 184 TYR A C 1
ATOM 1506 O O . TYR A 1 184 ? -15.271 -9.765 20.747 1.00 95.88 184 TYR A O 1
ATOM 1514 N N . LEU A 1 185 ? -15.925 -11.287 19.229 1.00 95.44 185 LEU A N 1
ATOM 1515 C CA . LEU A 1 185 ? -17.187 -10.633 18.899 1.00 95.44 185 LEU A CA 1
ATOM 1516 C C . LEU A 1 185 ? -18.299 -10.978 19.894 1.00 95.44 185 LEU A C 1
ATOM 1518 O O . LEU A 1 185 ? -19.032 -10.084 20.307 1.00 95.44 185 LEU A O 1
ATOM 1522 N N . GLN A 1 186 ? -18.425 -12.247 20.287 1.00 95.50 186 GLN A N 1
ATOM 1523 C CA . GLN A 1 186 ? -19.510 -12.715 21.148 1.00 95.50 186 GLN A CA 1
ATOM 1524 C C . GLN A 1 186 ? -19.623 -11.911 22.463 1.00 95.50 186 GLN A C 1
ATOM 1526 O O . GLN A 1 186 ? -20.722 -11.433 22.748 1.00 95.50 186 GLN A O 1
ATOM 1531 N N 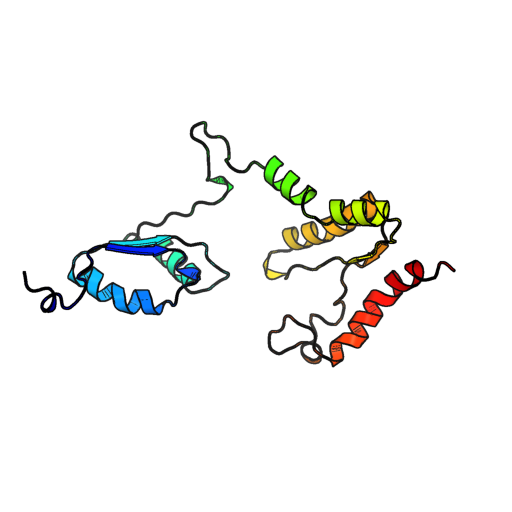. PRO A 1 187 ? -18.533 -11.632 23.214 1.00 94.62 187 PRO A N 1
ATOM 1532 C CA . PRO A 1 187 ? -18.624 -10.844 24.449 1.00 94.62 187 PRO A CA 1
ATOM 1533 C C . PRO A 1 187 ? -19.159 -9.418 24.243 1.00 94.62 187 PRO A C 1
ATOM 1535 O O . PRO A 1 187 ? -19.648 -8.785 25.176 1.00 94.62 187 PRO A O 1
ATOM 1538 N N . LEU A 1 188 ? -19.073 -8.881 23.021 1.00 93.38 188 LEU A N 1
ATOM 1539 C CA . LEU A 1 188 ? -19.637 -7.573 22.696 1.00 93.38 188 LEU A CA 1
ATOM 1540 C C . LEU A 1 188 ? -21.151 -7.642 22.462 1.00 93.38 188 LEU A C 1
ATOM 1542 O O . LEU A 1 188 ? -21.837 -6.643 22.666 1.00 93.38 188 LEU A O 1
ATOM 1546 N N . LEU A 1 189 ? -21.686 -8.794 22.068 1.00 92.31 189 LEU A N 1
ATOM 1547 C CA . LEU A 1 189 ? -23.112 -8.982 21.789 1.00 92.31 189 LEU A CA 1
ATOM 1548 C C . LEU A 1 189 ? -23.918 -9.356 23.039 1.00 92.31 189 LEU A C 1
ATOM 1550 O O . LEU A 1 189 ? -25.099 -9.024 23.110 1.00 92.31 189 LEU A O 1
ATOM 1554 N N . ASP A 1 190 ? -23.274 -9.983 24.023 1.00 81.38 190 ASP A N 1
ATOM 1555 C CA . ASP A 1 190 ? -23.924 -10.591 25.193 1.00 81.38 190 ASP A CA 1
ATOM 1556 C C . ASP A 1 190 ? -24.362 -9.584 26.288 1.00 81.38 190 ASP A C 1
ATOM 1558 O O . ASP A 1 190 ? -24.740 -9.992 27.382 1.00 81.38 190 ASP A O 1
ATOM 1562 N N . ASP A 1 191 ? -24.405 -8.274 25.996 1.00 60.09 191 ASP A N 1
ATOM 1563 C CA . ASP A 1 191 ? -25.096 -7.305 26.869 1.00 60.09 191 ASP A CA 1
ATOM 1564 C C . ASP A 1 191 ? -26.610 -7.343 26.603 1.00 60.09 191 ASP A C 1
ATOM 1566 O O . ASP A 1 191 ? -27.165 -6.507 25.877 1.00 60.09 191 ASP A O 1
ATOM 1570 N N . LYS A 1 192 ? -27.273 -8.325 27.217 1.00 49.06 192 LYS A N 1
ATOM 1571 C CA . LYS A 1 192 ? -28.692 -8.284 27.588 1.00 49.06 192 LYS A CA 1
ATOM 1572 C C . LYS A 1 192 ? -28.911 -8.903 28.958 1.00 49.06 192 LYS A C 1
ATOM 1574 O O . LYS A 1 192 ? -28.412 -10.025 29.181 1.00 49.06 192 LYS A O 1
#

Organism: NCBI:txid412755

InterPro domains:
  IPR013830 SGNH hydrolase-type esterase domain [PF13472] (92-174)
  IPR027417 P-loop containing nucleoside triphosphate hydrolase [G3DSA:3.40.50.300] (1-69)
  IPR036514 SGNH hydrolase superfamily [G3DSA:3.40.50.1110] (78-192)

pLDDT: mean 86.74, std 12.34, range [48.0, 97.31]

Sequence (192 aa):
DNIDTIVGTNPVGAVFSEYALQ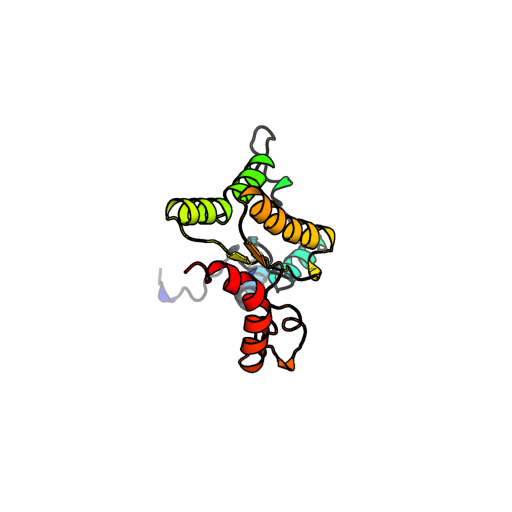DPRAWDFIRPIMRENGGWSIFNFTPRGRNHGYKMANMAQRNERWFYEKLTVDKTLKDDGTRYITEKDIEEERADGNLETMIEQAQKAKAKVLLIGNRIPQNYGKRYTDMFFTLYENIANKYNVAYLPFMLENVALDKALMQDDGLHPNKEGQPLILQNIWPYLQPLLDDK

Nearest PDB structures (foldseek):
  4jgg-assembly2_B  TM=5.137E-01  e=7.111E-09  Pseudomonas aeruginosa PAO1
  3hp4-assembly1_A  TM=5.080E-01  e=3.332E-06  Pseudoalteromonas sp. 643A
  7c82-assembly1_A  TM=3.723E-01  e=8.826E-06  Altericroceibacterium indicum
  7c23-assembly1_B  TM=3.768E-01  e=1.352E-05  Croceicoccus marinus
  7c84-assembly1_A  TM=3.770E-01  e=1.527E-05  Altericroceibacterium indicum

Radius of gyration: 25.33 Å; Cα contacts (8 Å, |Δi|>4): 186; chains: 1; bounding box: 54×52×76 Å